Protein AF-A0AA36MA23-F1 (afdb_monomer_lite)

Secondary structure (DSSP, 8-state):
-HHHHHHHHHHTT----HHHHHHHHHHHHTPPPPSSHHHHHHHHHHHHHHHHHHHHHHHHHHHHHHHHHHHHHHHHHHHHHHHH---PPPTT----GGG--S--EE--BTTBPPEEHHHHHHHPPPPTT--TT-HHHHHHHHHHHHHHHSBSSGGGGGGEE--TTSS--S-TTPEEPPHHHHHHHHHHHHHHTTTTSSSSSS-HHHHHS-TTSS---------------------------------------

Radius of gyration: 33.64 Å; chains: 1; bounding box: 74×68×88 Å

Foldseek 3Di:
DVVVVVCVVVLLPDDLPLVVLVVLLVVLVPDDDDPDPVVNVVSVVVNVVSVVVNVVSVVSVVVSVVVVVVVVVVVVVVVVVVVPPPPFPPPPFFQALVLADDWLWDDDDPQFHTDTLSVLRVPDDADPPDDRRNLVVRLVSSVVSCLCRGGVVSCVSVLEDDDPPPDCPPDNRRHYDDPVVVVSSVVRRCSSRNVPPPPVPDDPVNCVVDVVPDDDDPDPPPPDDDDDDDDDDDDDDDDDDDDDDDDDDDDDD

pLDDT: mean 73.15, std 21.62, range [26.62, 96.19]

Structure (mmCIF, N/CA/C/O backbone):
data_AF-A0AA36MA23-F1
#
_entry.id   AF-A0AA36MA23-F1
#
loop_
_atom_site.group_PDB
_atom_site.id
_atom_site.type_symbol
_atom_site.label_atom_id
_atom_site.label_alt_id
_atom_site.label_comp_id
_atom_site.label_asym_id
_atom_site.label_entity_id
_atom_site.label_seq_id
_atom_site.pdbx_PDB_ins_code
_atom_site.Cartn_x
_atom_site.Cartn_y
_atom_site.Cartn_z
_atom_site.occupancy
_atom_site.B_iso_or_equiv
_atom_site.auth_seq_id
_atom_site.auth_comp_id
_atom_site.auth_asym_id
_atom_site.auth_atom_id
_atom_site.pdbx_PDB_model_num
ATOM 1 N N . MET A 1 1 ? -13.897 -27.996 21.621 1.00 54.56 1 MET A N 1
ATOM 2 C CA . MET A 1 1 ? -14.044 -26.846 20.689 1.00 54.56 1 MET A CA 1
ATOM 3 C C . MET A 1 1 ? -15.415 -26.158 20.735 1.00 54.56 1 MET A C 1
ATOM 5 O O . MET A 1 1 ? -15.443 -24.936 20.796 1.00 54.56 1 MET A O 1
ATOM 9 N N . ARG A 1 2 ? -16.536 -26.894 20.797 1.00 61.78 2 ARG A N 1
ATOM 10 C CA . ARG A 1 2 ? -17.923 -26.375 20.706 1.00 61.78 2 ARG A CA 1
ATOM 11 C C . ARG A 1 2 ? -18.298 -25.220 21.656 1.00 61.78 2 ARG A C 1
ATOM 13 O O . ARG A 1 2 ? -18.986 -24.286 21.261 1.00 61.78 2 ARG A O 1
ATOM 20 N N . PHE A 1 3 ? -17.829 -25.257 22.906 1.00 59.00 3 PHE A N 1
ATOM 21 C CA . PHE A 1 3 ? -18.138 -24.225 23.907 1.00 59.00 3 PHE A CA 1
ATOM 22 C C . PHE A 1 3 ? -17.468 -22.878 23.596 1.00 59.00 3 PHE A C 1
ATOM 24 O O . PHE A 1 3 ? -18.083 -21.825 23.738 1.00 59.00 3 PHE A O 1
ATOM 31 N N . LYS A 1 4 ? -16.225 -22.917 23.100 1.00 61.56 4 LYS A N 1
ATOM 32 C CA . LYS A 1 4 ? -15.453 -21.724 22.733 1.00 61.56 4 LYS A CA 1
ATOM 33 C C . LYS A 1 4 ? -16.082 -21.015 21.535 1.00 61.56 4 LYS A C 1
ATOM 35 O O . LYS A 1 4 ? -16.234 -19.800 21.566 1.00 61.56 4 LYS A O 1
ATOM 40 N N . GLU A 1 5 ? -16.508 -21.757 20.517 1.00 63.94 5 GLU A N 1
ATOM 41 C CA . GLU A 1 5 ? -17.203 -21.199 19.346 1.00 63.94 5 GLU A CA 1
ATOM 42 C C . GLU A 1 5 ? -18.569 -20.611 19.714 1.00 63.94 5 GLU A C 1
ATOM 44 O O . GLU A 1 5 ? -18.890 -19.491 19.315 1.00 63.94 5 GLU A O 1
ATOM 49 N N . MET A 1 6 ? -19.335 -21.311 20.558 1.00 69.50 6 MET A N 1
ATOM 50 C CA . MET A 1 6 ? -20.604 -20.806 21.077 1.00 69.50 6 MET A CA 1
ATOM 51 C C . MET A 1 6 ? -20.410 -19.496 21.853 1.00 69.50 6 MET A C 1
ATOM 53 O O . MET A 1 6 ? -21.102 -18.519 21.567 1.00 69.50 6 MET A O 1
ATOM 57 N N . LEU A 1 7 ? -19.449 -19.447 22.784 1.00 63.00 7 LEU A N 1
ATOM 58 C CA . LEU A 1 7 ? -19.118 -18.233 23.534 1.00 63.00 7 LEU A CA 1
ATOM 59 C C . LEU A 1 7 ? -18.668 -17.103 22.611 1.00 63.00 7 LEU A C 1
ATOM 61 O O . LEU A 1 7 ? -19.138 -15.982 22.758 1.00 63.00 7 LEU A O 1
ATOM 65 N N . THR A 1 8 ? -17.820 -17.389 21.626 1.00 62.59 8 THR A N 1
ATOM 66 C CA . THR A 1 8 ? -17.310 -16.367 20.701 1.00 62.59 8 THR A CA 1
ATOM 67 C C . THR A 1 8 ? -18.438 -15.785 19.840 1.00 62.59 8 THR A C 1
ATOM 69 O O . THR A 1 8 ? -18.514 -14.567 19.680 1.00 62.59 8 THR A O 1
ATOM 72 N N . SER A 1 9 ? -19.370 -16.614 19.350 1.00 60.41 9 SER A N 1
ATOM 73 C CA . SER A 1 9 ? -20.537 -16.148 18.577 1.00 60.41 9 SER A CA 1
ATOM 74 C C . SER A 1 9 ? -21.536 -15.344 19.416 1.00 60.41 9 SER A C 1
ATOM 76 O O . SER A 1 9 ? -22.136 -14.386 18.930 1.00 60.41 9 SER A O 1
ATOM 78 N N . LYS A 1 10 ? -21.699 -15.704 20.697 1.00 64.75 10 LYS A N 1
ATOM 79 C CA . LYS A 1 10 ? -22.587 -14.983 21.610 1.00 64.75 10 LYS A CA 1
ATOM 80 C C . LYS A 1 10 ? -21.957 -13.663 22.044 1.00 64.75 10 LYS A C 1
ATOM 82 O O . LYS A 1 10 ? -22.590 -12.628 21.891 1.00 64.75 10 LYS A O 1
ATOM 87 N N . ILE A 1 11 ? -20.700 -13.668 22.489 1.00 64.50 11 ILE A N 1
ATOM 88 C CA . ILE A 1 11 ? -19.982 -12.482 22.989 1.00 64.50 11 ILE A CA 1
ATOM 89 C C . ILE A 1 11 ? -19.819 -11.410 21.907 1.00 64.50 11 ILE A C 1
ATOM 91 O O . ILE A 1 11 ? -19.953 -10.224 22.198 1.00 64.50 11 ILE A O 1
ATOM 95 N N . THR A 1 12 ? -19.598 -11.801 20.650 1.00 58.78 12 THR A N 1
ATOM 96 C CA . THR A 1 12 ? -19.482 -10.846 19.532 1.00 58.78 12 THR A CA 1
ATOM 97 C C . THR A 1 12 ? -20.771 -10.063 19.257 1.00 58.78 12 THR A C 1
ATOM 99 O O . THR A 1 12 ? -20.694 -8.949 18.735 1.00 58.78 12 THR A O 1
ATOM 102 N N . ASN A 1 13 ? -21.930 -10.586 19.671 1.00 59.62 13 ASN A N 1
ATOM 103 C CA . ASN A 1 13 ? -23.241 -9.953 19.506 1.00 59.62 13 ASN A CA 1
ATOM 104 C C . ASN A 1 13 ? -23.818 -9.352 20.797 1.00 59.62 13 ASN A C 1
ATOM 106 O O . ASN A 1 13 ? -24.891 -8.746 20.757 1.00 59.62 13 ASN A O 1
ATOM 110 N N . ILE A 1 14 ? -23.123 -9.460 21.934 1.00 67.56 14 ILE A N 1
ATOM 111 C CA . ILE A 1 14 ? -23.560 -8.807 23.171 1.00 67.56 14 ILE A CA 1
ATOM 112 C C . ILE A 1 14 ? -23.256 -7.310 23.063 1.00 67.56 14 ILE A C 1
ATOM 114 O O . ILE A 1 14 ? -22.119 -6.860 23.206 1.00 67.56 14 ILE A O 1
ATOM 118 N N . LYS A 1 15 ? -24.302 -6.519 22.818 1.00 68.38 15 LYS A N 1
ATOM 119 C CA . LYS A 1 15 ? -24.305 -5.087 23.119 1.00 68.38 15 LYS A CA 1
ATOM 120 C C . LYS A 1 15 ? -24.868 -4.909 24.520 1.00 68.38 15 LYS A C 1
ATOM 122 O O . LYS A 1 15 ? -26.056 -5.124 24.741 1.00 68.38 15 LYS A O 1
ATOM 127 N N . ILE A 1 16 ? -24.016 -4.510 25.456 1.00 79.00 16 ILE A N 1
ATOM 128 C CA . ILE A 1 16 ? -24.469 -4.104 26.784 1.00 79.00 16 ILE A CA 1
ATOM 129 C C . ILE A 1 16 ? -25.206 -2.777 26.621 1.00 79.00 16 ILE A C 1
ATOM 131 O O . ILE A 1 16 ? -24.617 -1.778 26.205 1.00 79.00 16 ILE A O 1
ATOM 135 N N . ASN A 1 17 ? -26.505 -2.773 26.917 1.00 83.88 17 ASN A N 1
ATOM 136 C CA . ASN A 1 17 ? -27.295 -1.553 26.922 1.00 83.88 17 ASN A CA 1
ATOM 137 C C . ASN A 1 17 ? -26.980 -0.758 28.200 1.00 83.88 17 ASN A C 1
ATOM 139 O O . ASN A 1 17 ? -27.621 -0.927 29.235 1.00 83.88 17 ASN A O 1
ATOM 143 N N . MET A 1 18 ? -25.960 0.097 28.116 1.00 84.62 18 MET A N 1
ATOM 144 C CA . MET A 1 18 ? -25.520 0.939 29.231 1.00 84.62 18 MET A CA 1
ATOM 145 C C . MET A 1 18 ? -26.589 1.933 29.694 1.00 84.62 18 MET A C 1
ATOM 147 O O . MET A 1 18 ? -26.560 2.351 30.846 1.00 84.62 18 MET A O 1
ATOM 151 N N . GLU A 1 19 ? -27.521 2.310 28.821 1.00 87.31 19 GLU A N 1
ATOM 152 C CA . GLU A 1 19 ? -28.641 3.182 29.173 1.00 87.31 19 GLU A CA 1
ATOM 153 C C . GLU A 1 19 ? -29.628 2.450 30.083 1.00 87.31 19 GLU A C 1
ATOM 155 O O . GLU A 1 19 ? -29.991 2.958 31.137 1.00 87.31 19 GLU A O 1
ATOM 160 N N . HIS A 1 20 ? -29.956 1.199 29.757 1.00 87.56 20 HIS A N 1
ATOM 161 C CA . HIS A 1 20 ? -30.810 0.370 30.605 1.00 87.56 20 HIS A CA 1
ATOM 162 C C . HIS A 1 20 ? -30.197 0.125 31.993 1.00 87.56 20 HIS A C 1
ATOM 164 O O . HIS A 1 20 ? -30.887 0.242 33.002 1.00 87.56 20 HIS A O 1
ATOM 170 N N . VAL A 1 21 ? -28.889 -0.153 32.060 1.00 87.50 21 VAL A N 1
ATOM 171 C CA . VAL A 1 21 ? -28.166 -0.334 33.334 1.00 87.50 21 VAL A CA 1
ATOM 172 C C . VAL A 1 21 ? -28.200 0.941 34.182 1.00 87.50 21 VAL A C 1
ATOM 174 O O . VAL A 1 21 ? -28.469 0.863 35.378 1.00 87.50 21 VAL A O 1
ATOM 177 N N . LYS A 1 22 ? -27.998 2.116 33.572 1.00 87.81 22 LYS A N 1
ATOM 178 C CA . LYS A 1 22 ? -28.114 3.407 34.270 1.00 87.81 22 LYS A CA 1
ATOM 179 C C . LYS A 1 22 ? -29.533 3.662 34.769 1.00 87.81 22 LYS A C 1
ATOM 181 O O . LYS A 1 22 ? -29.701 4.034 35.922 1.00 87.81 22 LYS A O 1
ATOM 186 N N . ASN A 1 23 ? -30.543 3.400 33.941 1.00 91.31 23 ASN A N 1
ATOM 187 C CA . ASN A 1 23 ? -31.943 3.599 34.316 1.00 91.31 23 ASN A CA 1
ATOM 188 C C . ASN A 1 23 ? -32.345 2.711 35.503 1.00 91.31 23 ASN A C 1
ATOM 190 O O . ASN A 1 23 ? -33.029 3.183 36.408 1.00 91.31 23 ASN A O 1
ATOM 194 N N . MET A 1 24 ? -31.891 1.451 35.538 1.00 88.44 24 MET A N 1
ATOM 195 C CA . MET A 1 24 ? -32.112 0.559 36.685 1.00 88.44 24 MET A CA 1
ATOM 196 C C . MET A 1 24 ? -31.416 1.071 37.951 1.00 88.44 24 MET A C 1
ATOM 198 O O . MET A 1 24 ? -32.029 1.081 39.015 1.00 88.44 24 MET A O 1
ATOM 202 N N . GLN A 1 25 ? -30.178 1.555 37.832 1.00 90.56 25 GLN A N 1
ATOM 203 C CA . GLN A 1 25 ? -29.449 2.145 38.954 1.00 90.56 25 GLN A CA 1
ATOM 204 C C . GLN A 1 25 ? -30.176 3.370 39.523 1.00 90.56 25 GLN A C 1
ATOM 206 O O . GLN A 1 25 ? -30.452 3.415 40.718 1.00 90.56 25 GLN A O 1
ATOM 211 N N . THR A 1 26 ? -30.580 4.313 38.670 1.00 89.75 26 THR A N 1
ATOM 212 C CA . THR A 1 26 ? -31.340 5.498 39.094 1.00 89.75 26 THR A CA 1
ATOM 213 C C . THR A 1 26 ? -32.700 5.127 39.687 1.00 89.75 26 THR A C 1
ATOM 215 O O . THR A 1 26 ? -33.149 5.759 40.639 1.00 89.75 26 THR A O 1
ATOM 218 N N . SER A 1 27 ? -33.355 4.083 39.168 1.00 89.12 27 SER A N 1
ATOM 219 C CA . SER A 1 27 ? -34.632 3.604 39.712 1.00 89.12 27 SER A CA 1
ATOM 220 C C . SER A 1 27 ? -34.481 3.074 41.136 1.00 89.12 27 SER A C 1
ATOM 222 O O . SER A 1 27 ? -35.357 3.312 41.953 1.00 89.12 27 SER A O 1
ATOM 224 N N . ILE A 1 28 ? -33.375 2.391 41.450 1.00 87.81 28 ILE A N 1
ATOM 225 C CA . ILE A 1 28 ? -33.106 1.869 42.798 1.00 87.81 28 ILE A CA 1
ATOM 226 C C . ILE A 1 28 ? -32.665 2.988 43.751 1.00 87.81 28 ILE A C 1
ATOM 228 O O . ILE A 1 28 ? -33.133 3.036 44.885 1.00 87.81 28 ILE A O 1
ATOM 232 N N . GLU A 1 29 ? -31.831 3.923 43.285 1.00 86.75 29 GLU A N 1
ATOM 233 C CA . GLU A 1 29 ? -31.367 5.076 44.077 1.00 86.75 29 GLU A CA 1
ATOM 234 C C . GLU A 1 29 ? -32.508 6.037 44.461 1.00 86.75 29 GLU A C 1
ATOM 236 O O . GLU A 1 29 ? -32.413 6.742 45.4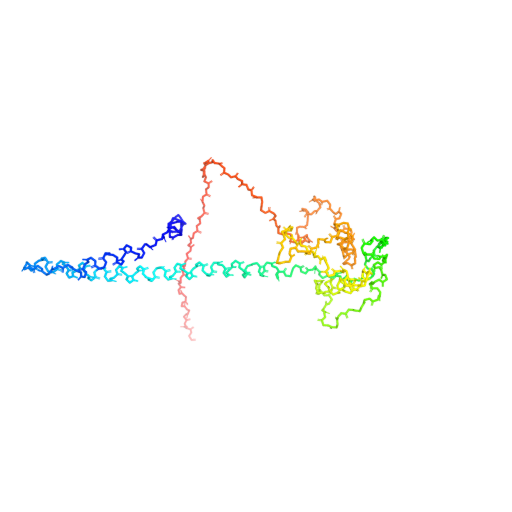64 1.00 86.75 29 GLU A O 1
ATOM 241 N N . THR A 1 30 ? -33.595 6.062 43.684 1.00 90.62 30 THR A N 1
ATOM 242 C CA . THR A 1 30 ? -34.765 6.927 43.920 1.00 90.62 30 THR A CA 1
ATOM 243 C C . THR A 1 30 ? -35.884 6.254 44.723 1.00 90.62 30 THR A C 1
ATOM 245 O O . THR A 1 30 ? -36.899 6.898 45.002 1.00 90.62 30 THR A O 1
ATOM 248 N N . LEU A 1 31 ? -35.728 4.984 45.124 1.00 87.94 31 LEU A N 1
ATOM 249 C CA . LEU A 1 31 ? -36.747 4.277 45.903 1.00 87.94 31 LEU A CA 1
ATOM 250 C C . LEU A 1 31 ? -36.922 4.902 47.301 1.00 87.94 31 LEU A C 1
ATOM 252 O O . LEU A 1 31 ? -35.938 5.105 48.016 1.00 87.94 31 LEU A O 1
ATOM 256 N N . PRO A 1 32 ? -38.169 5.156 47.742 1.00 87.44 32 PRO A N 1
ATOM 257 C CA . PRO A 1 32 ? -38.430 5.638 49.091 1.00 87.44 32 PRO A CA 1
ATOM 258 C C . PRO A 1 32 ? -38.100 4.562 50.132 1.00 87.44 32 PRO A C 1
ATOM 260 O O . PRO A 1 32 ? -38.253 3.360 49.898 1.00 87.44 32 PRO A O 1
ATOM 263 N N . SER A 1 33 ? -37.674 4.993 51.318 1.00 87.06 33 SER A N 1
ATOM 264 C CA . SER A 1 33 ? -37.365 4.084 52.419 1.00 87.06 33 SER A CA 1
ATOM 265 C C . SER A 1 33 ? -38.639 3.453 52.993 1.00 87.06 33 SER A C 1
ATOM 267 O O . SER A 1 33 ? -39.600 4.135 53.343 1.00 87.06 33 SER A O 1
ATOM 269 N N . SER A 1 34 ? -38.641 2.123 53.112 1.00 91.00 34 SER A N 1
ATOM 270 C CA . SER A 1 34 ? -39.739 1.383 53.739 1.00 91.00 34 SER A CA 1
ATOM 271 C C . SER A 1 34 ? -39.634 1.400 55.269 1.00 91.00 34 SER A C 1
ATOM 273 O O . SER A 1 34 ? -38.539 1.346 55.846 1.00 91.00 34 SER A O 1
ATOM 275 N N . SER A 1 35 ? -40.782 1.427 55.948 1.00 90.94 35 SER A N 1
ATOM 276 C CA . SER A 1 35 ? -40.870 1.213 57.398 1.00 90.94 35 SER A CA 1
ATOM 277 C C . SER A 1 35 ? -40.581 -0.244 57.785 1.00 90.94 35 SER A C 1
ATOM 279 O O . SER A 1 35 ? -40.078 -0.489 58.885 1.00 90.94 35 SER A O 1
ATOM 281 N N . ASP A 1 36 ? -40.803 -1.185 56.866 1.00 96.19 36 ASP A N 1
ATOM 282 C CA . ASP A 1 36 ? -40.553 -2.617 57.033 1.00 96.19 36 ASP A CA 1
ATOM 283 C C . ASP A 1 36 ? -39.045 -2.934 56.972 1.00 96.19 36 ASP A C 1
ATOM 285 O O . ASP A 1 36 ? -38.336 -2.559 56.033 1.00 96.19 36 ASP A O 1
ATOM 289 N N . SER A 1 37 ? -38.540 -3.622 57.999 1.00 93.31 37 SER A N 1
ATOM 290 C CA . SER A 1 37 ? -37.124 -3.977 58.132 1.00 93.31 37 SER A CA 1
ATOM 291 C C . SER A 1 37 ? -36.647 -4.986 57.086 1.00 93.31 37 SER A C 1
ATOM 293 O O . SER A 1 37 ? -35.510 -4.866 56.623 1.00 93.31 37 SER A O 1
ATOM 295 N N . VAL A 1 38 ? -37.494 -5.934 56.680 1.00 94.81 38 VAL A N 1
ATOM 296 C CA . VAL A 1 38 ? -37.193 -6.920 55.633 1.00 94.81 38 VAL A CA 1
ATOM 297 C C . VAL A 1 38 ? -37.112 -6.221 54.284 1.00 94.81 38 VAL A C 1
ATOM 299 O O . VAL A 1 38 ? -36.168 -6.452 53.527 1.00 94.81 38 VAL A O 1
ATOM 302 N N . VAL A 1 39 ? -38.045 -5.304 54.007 1.00 93.38 39 VAL A N 1
ATOM 303 C CA . VAL A 1 39 ? -38.030 -4.521 52.762 1.00 93.38 39 VAL A CA 1
ATOM 304 C C . VAL A 1 39 ? -36.779 -3.643 52.686 1.00 93.38 39 VAL A C 1
ATOM 306 O O . VAL A 1 39 ? -36.133 -3.615 51.643 1.00 93.38 39 VAL A O 1
ATOM 309 N N . ARG A 1 40 ? -36.361 -2.992 53.782 1.00 92.19 40 ARG A N 1
ATOM 310 C CA . ARG A 1 40 ? -35.091 -2.235 53.806 1.00 92.19 40 ARG A CA 1
ATOM 311 C C . ARG A 1 40 ? -33.871 -3.115 53.538 1.00 92.19 40 ARG A C 1
ATOM 313 O O . ARG A 1 40 ? -33.002 -2.718 52.764 1.00 92.19 40 ARG A O 1
ATOM 320 N N . ALA A 1 41 ? -33.803 -4.291 54.165 1.00 92.31 41 ALA A N 1
ATOM 321 C CA . ALA A 1 41 ? -32.702 -5.228 53.956 1.00 92.31 41 ALA A CA 1
ATOM 322 C C . ALA A 1 41 ? -32.636 -5.695 52.493 1.00 92.31 41 ALA A C 1
ATOM 324 O O . ALA A 1 41 ? -31.561 -5.699 51.894 1.00 92.31 41 ALA A O 1
ATOM 325 N N . LEU A 1 42 ? -33.788 -6.004 51.890 1.00 93.31 42 LEU A N 1
ATOM 326 C CA . LEU A 1 42 ? -33.871 -6.384 50.482 1.00 93.31 42 LEU A CA 1
ATOM 327 C C . LEU A 1 42 ? -33.431 -5.245 49.553 1.00 93.31 42 LEU A C 1
ATOM 329 O O . LEU A 1 42 ? -32.625 -5.481 48.656 1.00 93.31 42 LEU A O 1
ATOM 333 N N . THR A 1 43 ? -33.896 -4.013 49.787 1.00 92.62 43 THR A N 1
ATOM 334 C CA . THR A 1 43 ? -33.472 -2.839 49.005 1.00 92.62 43 THR A CA 1
ATOM 335 C C . THR A 1 43 ? -31.960 -2.632 49.084 1.00 92.62 43 THR A C 1
ATOM 337 O O . THR A 1 43 ? -31.335 -2.356 48.064 1.00 92.62 43 THR A O 1
ATOM 340 N N . SER A 1 44 ? -31.354 -2.829 50.260 1.00 92.19 44 SER A N 1
ATOM 341 C CA . SER A 1 44 ? -29.899 -2.743 50.431 1.00 92.19 44 SER A CA 1
ATOM 342 C C . SER A 1 44 ? -29.158 -3.771 49.570 1.00 92.19 44 SER A C 1
ATOM 344 O O . SER A 1 44 ? -28.245 -3.405 48.833 1.00 92.19 44 SER A O 1
ATOM 346 N N . VAL A 1 45 ? -29.579 -5.041 49.609 1.00 94.81 45 VAL A N 1
ATOM 347 C CA . VAL A 1 45 ? -28.964 -6.118 48.812 1.00 94.81 45 VAL A CA 1
ATOM 348 C C . VAL A 1 45 ? -29.116 -5.852 47.315 1.00 94.81 45 VAL A C 1
ATOM 350 O O . VAL A 1 45 ? -28.158 -5.999 46.556 1.00 94.81 45 VAL A O 1
ATOM 353 N N . VAL A 1 46 ? -30.305 -5.433 46.877 1.00 94.31 46 VAL A N 1
ATOM 354 C CA . VAL A 1 46 ? -30.566 -5.105 45.468 1.00 94.31 46 VAL A CA 1
ATOM 355 C C . VAL A 1 46 ? -29.707 -3.922 45.013 1.00 94.31 46 VAL A C 1
ATOM 357 O O . VAL A 1 46 ? -29.189 -3.942 43.896 1.00 94.31 46 VAL A O 1
ATOM 360 N N . ASN A 1 47 ? -29.487 -2.926 45.873 1.00 91.56 47 ASN A N 1
ATOM 361 C CA . ASN A 1 47 ? -28.630 -1.785 45.563 1.00 91.56 47 ASN A CA 1
ATOM 362 C C . ASN A 1 47 ? -27.150 -2.189 45.412 1.00 91.56 47 ASN A C 1
ATOM 364 O O . ASN A 1 47 ? -26.499 -1.828 44.431 1.00 91.56 47 ASN A O 1
ATOM 368 N N . GLU A 1 48 ? -26.627 -3.021 46.316 1.00 93.81 48 GLU A N 1
ATOM 36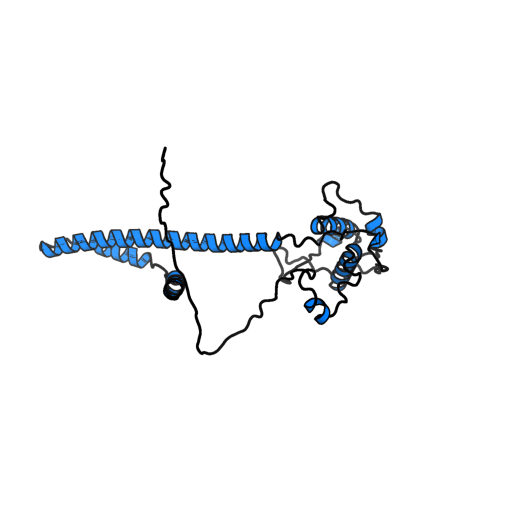9 C CA . GLU A 1 48 ? -25.264 -3.568 46.201 1.00 93.81 48 GLU A CA 1
ATOM 370 C C . GLU A 1 48 ? -25.080 -4.425 44.938 1.00 93.81 48 GLU A C 1
ATOM 372 O O . GLU A 1 48 ? -24.076 -4.308 44.219 1.00 93.81 48 GLU A O 1
ATOM 377 N N . GLN A 1 49 ? -26.074 -5.260 44.619 1.00 94.44 49 GLN A N 1
ATOM 378 C CA . GLN A 1 49 ? -26.080 -6.039 43.383 1.00 94.44 49 GLN A CA 1
ATOM 379 C C . GLN A 1 49 ? -26.092 -5.131 42.152 1.00 94.44 49 GLN A C 1
ATOM 381 O O . GLN A 1 49 ? -25.345 -5.381 41.204 1.00 94.44 49 GLN A O 1
ATOM 386 N N . MET A 1 50 ? -26.876 -4.052 42.169 1.00 93.62 50 MET A N 1
ATOM 387 C CA . MET A 1 50 ? -26.952 -3.106 41.060 1.00 93.62 50 MET A CA 1
ATOM 388 C C . MET A 1 50 ? -25.616 -2.400 40.816 1.00 93.62 50 MET A C 1
ATOM 390 O O . MET A 1 50 ? -25.165 -2.332 39.670 1.00 93.62 50 MET A O 1
ATOM 394 N N . HIS A 1 51 ? -24.929 -1.950 41.870 1.00 90.19 51 HIS A N 1
ATOM 395 C CA . HIS A 1 51 ? -23.583 -1.381 41.745 1.00 90.19 51 HIS A CA 1
ATOM 396 C C . HIS A 1 51 ? -22.588 -2.383 41.145 1.00 90.19 51 HIS A C 1
ATOM 398 O O . HIS A 1 51 ? -21.810 -2.032 40.251 1.00 90.19 51 HIS A O 1
ATOM 404 N N . THR A 1 52 ? -22.655 -3.648 41.564 1.00 94.06 52 THR A N 1
ATOM 405 C CA . THR A 1 52 ? -21.806 -4.714 41.012 1.00 94.06 52 THR A CA 1
ATOM 406 C C . THR A 1 52 ? -22.107 -4.965 39.530 1.00 94.06 52 THR A C 1
ATOM 408 O O . THR A 1 52 ? -21.187 -5.037 38.710 1.00 94.06 52 THR A O 1
ATOM 411 N N . ILE A 1 53 ? -23.389 -5.030 39.151 1.00 91.94 53 ILE A N 1
ATOM 412 C CA . ILE A 1 53 ? -23.831 -5.196 37.756 1.00 91.94 53 ILE A CA 1
ATOM 413 C C . ILE A 1 53 ? -23.369 -4.016 36.896 1.00 91.94 53 ILE A C 1
ATOM 415 O O . ILE A 1 53 ? -22.885 -4.226 35.779 1.00 91.94 53 ILE A O 1
ATOM 419 N N . ALA A 1 54 ? -23.479 -2.785 37.398 1.00 90.19 54 ALA A N 1
ATOM 420 C CA . ALA A 1 54 ? -23.027 -1.590 36.695 1.00 90.19 54 ALA A CA 1
ATOM 421 C C . ALA A 1 54 ? -21.504 -1.601 36.473 1.00 90.19 54 ALA A C 1
ATOM 423 O O . ALA A 1 54 ? -21.044 -1.372 35.349 1.00 90.19 54 ALA A O 1
ATOM 424 N N . GLY A 1 55 ? -20.723 -1.953 37.500 1.00 91.56 55 GLY A N 1
ATOM 425 C CA . GLY A 1 55 ? -19.265 -2.088 37.403 1.00 91.56 55 GLY A CA 1
ATOM 426 C C . GLY A 1 55 ? -18.827 -3.163 36.400 1.00 91.56 55 GLY A C 1
ATOM 427 O O . GLY A 1 55 ? -17.984 -2.915 35.529 1.00 91.56 55 GLY A O 1
ATOM 428 N N . LEU A 1 56 ? -19.447 -4.345 36.450 1.00 91.75 56 LEU A N 1
ATOM 429 C CA . LEU A 1 56 ? -19.186 -5.425 35.490 1.00 91.75 56 LEU A CA 1
ATOM 430 C C . LEU A 1 56 ? -19.587 -5.026 34.062 1.00 91.75 56 LEU A C 1
ATOM 432 O O . LEU A 1 56 ? -18.850 -5.275 33.110 1.00 91.75 56 LEU A O 1
ATOM 436 N N . SER A 1 57 ? -20.714 -4.335 33.905 1.00 89.44 57 SER A N 1
ATOM 437 C CA . SER A 1 57 ? -21.174 -3.843 32.603 1.00 89.44 57 SER A CA 1
ATOM 438 C C . SER A 1 57 ? -20.174 -2.871 31.968 1.00 89.44 57 SER A C 1
ATOM 440 O O . SER A 1 57 ? -19.857 -2.990 30.780 1.00 89.44 57 SER A O 1
ATOM 442 N N . LEU A 1 58 ? -19.616 -1.948 32.760 1.00 89.12 58 LEU A N 1
ATOM 443 C CA . LEU A 1 58 ? -18.594 -0.999 32.307 1.00 89.12 58 LEU A CA 1
ATOM 444 C C . LEU A 1 58 ? -17.294 -1.696 31.894 1.00 89.12 58 LEU A C 1
ATOM 446 O O . LEU A 1 58 ? -16.759 -1.414 30.818 1.00 89.12 58 LEU A O 1
ATOM 450 N N . THR A 1 59 ? -16.797 -2.616 32.723 1.00 91.00 59 THR A N 1
ATOM 451 C CA . THR A 1 59 ? -15.547 -3.344 32.447 1.00 91.00 59 THR A CA 1
ATOM 452 C C . THR A 1 59 ? -15.660 -4.216 31.198 1.00 91.00 59 THR A C 1
ATOM 454 O O . THR A 1 59 ? -14.785 -4.154 30.331 1.00 91.00 59 THR A O 1
ATOM 457 N N . VAL A 1 60 ? -16.761 -4.956 31.029 1.00 89.62 60 VAL A N 1
ATOM 458 C CA . VAL A 1 60 ? -16.996 -5.760 29.820 1.00 89.62 60 VAL A CA 1
ATOM 459 C C . VAL A 1 60 ? -17.110 -4.869 28.580 1.00 89.62 60 VAL A C 1
ATOM 461 O O . VAL A 1 60 ? -16.513 -5.182 27.549 1.00 89.62 60 VAL A O 1
ATOM 464 N N . ASN A 1 61 ? -17.801 -3.728 28.662 1.00 86.56 61 ASN A N 1
ATOM 465 C CA . ASN A 1 61 ? -17.906 -2.800 27.533 1.00 86.56 61 ASN A CA 1
ATOM 466 C C . ASN A 1 61 ? -16.538 -2.206 27.127 1.00 86.56 61 ASN A C 1
ATOM 468 O O . ASN A 1 61 ? -16.229 -2.093 25.934 1.00 86.56 61 ASN A O 1
ATOM 472 N N . ALA A 1 62 ? -15.689 -1.877 28.105 1.00 87.81 62 ALA A N 1
ATOM 473 C CA . ALA A 1 62 ? -14.325 -1.410 27.860 1.00 87.81 62 ALA A CA 1
ATOM 474 C C . ALA A 1 62 ? -13.459 -2.497 27.196 1.00 87.81 62 ALA A C 1
ATOM 476 O O . ALA A 1 62 ? -12.778 -2.224 26.202 1.00 87.81 62 ALA A O 1
ATOM 477 N N . LEU A 1 63 ? -13.532 -3.741 27.682 1.00 89.00 63 LEU A N 1
ATOM 478 C CA . LEU A 1 63 ? -12.811 -4.877 27.099 1.00 89.00 63 LEU A CA 1
ATOM 479 C C . LEU A 1 63 ? -13.264 -5.173 25.665 1.00 89.00 63 LEU A C 1
ATOM 481 O O . LEU A 1 63 ? -12.421 -5.329 24.783 1.00 89.00 63 LEU A O 1
ATOM 485 N N . LEU A 1 64 ? -14.573 -5.183 25.397 1.00 85.56 64 LEU A N 1
ATOM 486 C CA . LEU A 1 64 ? -15.112 -5.370 24.045 1.00 85.56 64 LEU A CA 1
ATOM 487 C C . LEU A 1 64 ? -14.645 -4.271 23.083 1.00 85.56 64 LEU A C 1
ATOM 489 O O . LEU A 1 64 ? -14.342 -4.551 21.921 1.00 85.56 64 LEU A O 1
ATOM 493 N N . SER A 1 65 ? -14.561 -3.028 23.557 1.00 84.75 65 SER A N 1
ATOM 494 C CA . SER A 1 65 ? -14.045 -1.907 22.765 1.00 84.75 65 SER A CA 1
ATOM 495 C C . SER A 1 65 ? -12.559 -2.086 22.447 1.00 84.75 65 SER A C 1
ATOM 497 O O . SER A 1 65 ? -12.155 -1.930 21.294 1.00 84.75 65 SER A O 1
ATOM 499 N N . LYS A 1 66 ? -11.759 -2.501 23.437 1.00 87.25 66 LYS A N 1
ATOM 500 C CA . LYS A 1 66 ? -10.327 -2.776 23.261 1.00 87.25 66 LYS A CA 1
ATOM 501 C C . LYS A 1 66 ? -10.074 -3.947 22.308 1.00 87.25 66 LYS A C 1
ATOM 503 O O . LYS A 1 66 ? -9.238 -3.823 21.421 1.00 87.25 66 LYS A O 1
ATOM 508 N N . LEU A 1 67 ? -10.842 -5.033 22.419 1.00 84.88 67 LEU A N 1
ATOM 509 C CA . LEU A 1 67 ? -10.763 -6.180 21.507 1.00 84.88 67 LEU A CA 1
ATOM 510 C C . LEU A 1 67 ? -11.066 -5.789 20.055 1.00 84.88 67 LEU A C 1
ATOM 512 O O . LEU A 1 67 ? -10.374 -6.233 19.142 1.00 84.88 67 LEU A O 1
ATOM 516 N N . LYS A 1 68 ? -12.069 -4.931 19.827 1.00 82.88 68 LYS A N 1
ATOM 517 C CA . LYS A 1 68 ? -12.380 -4.418 18.481 1.00 82.88 68 LYS A CA 1
ATOM 518 C C . LYS A 1 68 ? -11.244 -3.581 17.904 1.00 82.88 68 LYS A C 1
ATOM 520 O O . LYS A 1 68 ? -10.997 -3.650 16.703 1.00 82.88 68 LYS A O 1
ATOM 525 N N . GLU A 1 69 ? -10.575 -2.784 18.730 1.00 86.44 69 GLU A N 1
ATOM 526 C CA . GLU A 1 69 ? -9.431 -1.994 18.276 1.00 86.44 69 GLU A CA 1
ATOM 527 C C . GLU A 1 69 ? -8.218 -2.883 17.979 1.00 86.44 69 GLU A C 1
ATOM 529 O O . GLU A 1 69 ? -7.618 -2.755 16.913 1.00 86.44 69 GLU A O 1
ATOM 534 N N . GLN A 1 70 ? -7.943 -3.871 18.835 1.00 83.12 70 GLN A N 1
ATOM 535 C CA . GLN A 1 70 ? -6.897 -4.869 18.600 1.00 83.12 70 GLN A CA 1
ATOM 536 C C . GLN A 1 70 ? -7.149 -5.701 17.337 1.00 83.12 70 GLN A C 1
ATOM 538 O O . GLN A 1 70 ? -6.210 -5.972 16.599 1.00 83.12 70 GLN A O 1
ATOM 543 N N . ASP A 1 71 ? -8.394 -6.079 17.037 1.00 79.62 71 ASP A N 1
ATOM 544 C CA . ASP A 1 71 ? -8.730 -6.789 15.794 1.00 79.62 71 ASP A CA 1
ATOM 545 C C . ASP A 1 71 ? -8.454 -5.929 14.547 1.00 79.62 71 ASP A C 1
ATOM 547 O O . ASP A 1 71 ? -7.900 -6.416 13.557 1.00 79.62 71 ASP A O 1
ATOM 551 N N . LYS A 1 72 ? -8.771 -4.627 14.590 1.00 83.38 72 LYS A N 1
ATOM 552 C CA . LYS A 1 72 ? -8.416 -3.699 13.501 1.00 83.38 72 LYS A CA 1
ATOM 553 C C . LYS A 1 72 ? -6.906 -3.561 13.351 1.00 83.38 72 LYS A C 1
ATOM 555 O O . LYS A 1 72 ? -6.413 -3.550 12.222 1.00 83.38 72 LYS A O 1
ATOM 560 N N . GLU A 1 73 ? -6.190 -3.426 14.462 1.00 87.56 73 GLU A N 1
ATOM 561 C CA . GLU A 1 73 ? -4.735 -3.326 14.464 1.00 87.56 73 GLU A CA 1
ATOM 562 C C . GLU A 1 73 ? -4.114 -4.604 13.903 1.00 87.56 73 GLU A C 1
ATOM 564 O O . GLU A 1 73 ? -3.382 -4.530 12.925 1.00 87.56 73 GLU A O 1
ATOM 569 N N . LEU A 1 74 ? -4.519 -5.780 14.385 1.00 80.94 74 LEU A N 1
ATOM 570 C CA . LEU A 1 74 ? -4.055 -7.074 13.890 1.00 80.94 74 LEU A CA 1
ATOM 571 C C . LEU A 1 74 ? -4.315 -7.230 12.392 1.00 80.94 74 LEU A C 1
ATOM 573 O O . LEU A 1 74 ? -3.433 -7.690 11.668 1.00 80.94 74 LEU A O 1
ATOM 577 N N . LYS A 1 75 ? -5.479 -6.803 11.889 1.00 80.31 75 LYS A N 1
ATOM 578 C CA . LYS A 1 75 ? -5.767 -6.786 10.444 1.00 80.31 75 LYS A CA 1
ATOM 579 C C . LYS A 1 75 ? -4.807 -5.878 9.674 1.00 80.31 75 LYS A C 1
ATOM 581 O O . LYS A 1 75 ? -4.326 -6.277 8.612 1.00 80.31 75 LYS A O 1
ATOM 586 N N . ARG A 1 76 ? -4.491 -4.690 10.200 1.00 79.00 76 ARG A N 1
ATOM 587 C CA . ARG A 1 76 ? -3.495 -3.780 9.603 1.00 79.00 76 ARG A CA 1
ATOM 588 C C . ARG A 1 76 ? -2.102 -4.400 9.628 1.00 79.00 76 ARG A C 1
ATOM 590 O O . ARG A 1 76 ? -1.449 -4.444 8.590 1.00 79.00 76 ARG A O 1
ATOM 597 N N . THR A 1 77 ? -1.664 -4.929 10.765 1.00 74.94 77 THR A N 1
ATOM 598 C CA . THR A 1 77 ? -0.344 -5.549 10.921 1.00 74.94 77 THR A CA 1
ATOM 599 C C . THR A 1 77 ? -0.219 -6.779 10.038 1.00 74.94 77 THR A C 1
ATOM 601 O O . THR A 1 77 ? 0.772 -6.923 9.341 1.00 74.94 77 THR A O 1
ATOM 604 N N . THR A 1 78 ? -1.253 -7.617 9.961 1.00 72.69 78 THR A N 1
ATOM 605 C CA . THR A 1 78 ? -1.288 -8.778 9.061 1.00 72.69 78 THR A CA 1
ATOM 606 C C . THR A 1 78 ? -1.189 -8.348 7.602 1.00 72.69 78 THR A C 1
ATOM 608 O O . THR A 1 78 ? -0.469 -8.980 6.837 1.00 72.69 78 THR A O 1
ATOM 611 N N . PHE A 1 79 ? -1.853 -7.259 7.203 1.00 70.50 79 PHE A N 1
ATOM 612 C CA . PHE A 1 79 ? -1.708 -6.703 5.857 1.00 70.50 79 PHE A CA 1
ATOM 613 C C . PHE A 1 79 ? -0.281 -6.199 5.596 1.00 70.50 79 PHE A C 1
ATOM 615 O O . PHE A 1 79 ? 0.290 -6.497 4.549 1.00 70.50 79 PHE A O 1
ATOM 622 N N . HIS A 1 80 ? 0.326 -5.493 6.553 1.00 67.88 80 HIS A N 1
ATOM 623 C CA . HIS A 1 80 ? 1.720 -5.055 6.454 1.00 67.88 80 HIS A CA 1
ATOM 624 C C . HIS A 1 80 ? 2.699 -6.231 6.404 1.00 67.88 80 HIS A C 1
ATOM 626 O O . HIS A 1 80 ? 3.603 -6.218 5.580 1.00 67.88 80 HIS A O 1
ATOM 632 N N . VAL A 1 81 ? 2.494 -7.263 7.220 1.00 62.34 81 VAL A N 1
ATOM 633 C CA . VAL A 1 81 ? 3.306 -8.485 7.242 1.00 62.34 81 VAL A CA 1
ATOM 634 C C . VAL A 1 81 ? 3.127 -9.275 5.951 1.00 62.34 81 VAL A C 1
ATOM 636 O O . VAL A 1 81 ? 4.115 -9.698 5.378 1.00 62.34 81 VAL A O 1
ATOM 639 N N . ALA A 1 82 ? 1.908 -9.439 5.436 1.00 61.34 82 ALA A N 1
ATOM 640 C CA . ALA A 1 82 ? 1.675 -10.095 4.148 1.00 61.34 82 ALA A CA 1
ATOM 641 C C . ALA A 1 82 ? 2.313 -9.319 2.986 1.00 61.34 82 ALA A C 1
ATOM 643 O O . ALA A 1 82 ? 2.836 -9.933 2.062 1.00 61.34 82 ALA A O 1
ATOM 644 N N . ARG A 1 83 ? 2.313 -7.982 3.054 1.00 59.19 83 ARG A N 1
ATOM 645 C CA . ARG A 1 83 ? 3.005 -7.111 2.095 1.00 59.19 83 ARG A CA 1
ATOM 646 C C . ARG A 1 83 ? 4.531 -7.191 2.219 1.00 59.19 83 ARG A C 1
ATOM 648 O O . ARG A 1 83 ? 5.214 -7.062 1.214 1.00 59.19 83 ARG A O 1
ATOM 655 N N . ASN A 1 84 ? 5.042 -7.379 3.435 1.00 54.94 84 ASN A N 1
ATOM 656 C CA . ASN A 1 84 ? 6.470 -7.416 3.753 1.00 54.94 84 ASN A CA 1
ATOM 657 C C . ASN A 1 84 ? 7.031 -8.842 3.857 1.00 54.94 84 ASN A C 1
ATOM 659 O O . ASN A 1 84 ? 8.192 -9.002 4.217 1.00 54.94 84 ASN A O 1
ATOM 663 N N . ARG A 1 85 ? 6.245 -9.888 3.565 1.00 53.84 85 ARG A N 1
ATOM 664 C CA . ARG A 1 85 ? 6.817 -11.196 3.256 1.00 53.84 85 ARG A CA 1
ATOM 665 C C . ARG A 1 85 ? 7.575 -10.998 1.956 1.00 53.84 85 ARG A C 1
ATOM 667 O O . ARG A 1 85 ? 6.980 -11.019 0.883 1.00 53.84 85 ARG A O 1
ATOM 674 N N . GLU A 1 86 ? 8.864 -10.721 2.097 1.00 56.16 86 GLU A N 1
ATOM 675 C CA . GLU A 1 86 ? 9.859 -10.784 1.044 1.00 56.16 86 GLU A CA 1
ATOM 676 C C . GLU A 1 86 ? 9.779 -12.185 0.444 1.00 56.16 86 GLU A C 1
ATOM 678 O O . GLU A 1 86 ? 10.433 -13.126 0.879 1.00 56.16 86 GLU A O 1
ATOM 683 N N . ILE A 1 87 ? 8.918 -12.347 -0.557 1.00 58.41 87 ILE A N 1
ATOM 684 C CA . ILE A 1 87 ? 9.088 -13.394 -1.550 1.00 58.41 87 ILE A CA 1
ATOM 685 C C . ILE A 1 87 ? 10.235 -12.877 -2.421 1.00 58.41 87 ILE A C 1
ATOM 687 O O . ILE A 1 87 ? 10.018 -12.369 -3.521 1.00 58.41 87 ILE A O 1
ATOM 691 N N . SER A 1 88 ? 11.447 -12.867 -1.861 1.00 63.88 88 SER A N 1
ATOM 692 C CA . SER A 1 88 ? 12.655 -12.660 -2.642 1.00 63.88 88 SER A CA 1
ATOM 693 C C . SER A 1 88 ? 12.806 -13.863 -3.563 1.00 63.88 88 SER A C 1
ATOM 695 O O . SER A 1 88 ? 12.384 -14.984 -3.250 1.00 63.88 88 SER A O 1
ATOM 697 N N . LEU A 1 89 ? 13.319 -13.619 -4.764 1.00 71.75 89 LEU A N 1
ATOM 698 C CA . LEU A 1 89 ? 13.576 -14.724 -5.672 1.00 71.75 89 LEU A CA 1
ATOM 699 C C . LEU A 1 89 ? 14.701 -15.590 -5.085 1.00 71.75 89 LEU A C 1
ATOM 701 O O . LEU A 1 89 ? 15.557 -15.061 -4.372 1.00 71.75 89 LEU A O 1
ATOM 705 N N . PRO A 1 90 ? 14.720 -16.900 -5.388 1.00 72.56 90 PRO A N 1
ATOM 706 C CA . PRO A 1 90 ? 15.826 -17.765 -5.010 1.00 72.56 90 PRO A CA 1
ATOM 707 C C . PRO A 1 90 ? 17.186 -17.192 -5.427 1.00 72.56 90 PRO A C 1
ATOM 709 O O . PRO A 1 90 ? 17.295 -16.399 -6.367 1.00 72.56 90 PRO A O 1
ATOM 712 N N . GLU A 1 91 ? 18.235 -17.639 -4.748 1.00 69.56 91 GLU A N 1
ATOM 713 C CA . GLU A 1 91 ? 19.606 -17.269 -5.083 1.00 69.56 91 GLU A CA 1
ATOM 714 C C . GLU A 1 91 ? 19.926 -17.631 -6.549 1.00 69.56 91 GLU A C 1
ATOM 716 O O . GLU A 1 91 ? 19.539 -18.692 -7.045 1.00 69.56 91 GLU A O 1
ATOM 721 N N . GLY A 1 92 ? 20.588 -16.716 -7.265 1.00 74.00 92 GLY A N 1
ATOM 722 C CA . GLY A 1 92 ? 20.921 -16.859 -8.691 1.00 74.00 92 GLY A CA 1
ATOM 723 C C . GLY A 1 92 ? 20.072 -16.025 -9.658 1.00 74.00 92 GLY A C 1
ATOM 724 O O . GLY A 1 92 ? 20.443 -15.904 -10.826 1.00 74.00 92 GLY A O 1
ATOM 725 N N . TYR A 1 93 ? 18.989 -15.396 -9.192 1.00 82.12 93 TYR A N 1
ATOM 726 C CA . TYR A 1 93 ? 18.261 -14.388 -9.969 1.00 82.12 93 TYR A CA 1
ATOM 727 C C . TYR A 1 93 ? 18.737 -12.984 -9.602 1.00 82.12 93 TYR A C 1
ATOM 729 O O . TYR A 1 93 ? 18.769 -12.614 -8.428 1.00 82.12 93 TYR A O 1
ATOM 737 N N . THR A 1 94 ? 19.081 -12.180 -10.602 1.00 85.00 94 THR A N 1
ATOM 738 C CA . THR A 1 94 ? 19.518 -10.788 -10.434 1.00 85.00 94 THR A CA 1
ATOM 739 C C . THR A 1 94 ? 18.925 -9.925 -11.542 1.00 85.00 94 THR A C 1
ATOM 741 O O . THR A 1 94 ? 18.673 -10.404 -12.645 1.00 85.00 94 THR A O 1
ATOM 744 N N . LEU A 1 95 ? 18.670 -8.644 -11.264 1.00 89.06 95 LEU A N 1
ATOM 745 C CA . LEU A 1 95 ? 18.149 -7.715 -12.271 1.00 89.06 95 LEU A CA 1
ATOM 746 C C . LEU A 1 95 ? 19.295 -7.223 -13.168 1.00 89.06 95 LEU A C 1
ATOM 748 O O . LEU A 1 95 ? 19.978 -6.253 -12.826 1.00 89.06 95 LEU A O 1
ATOM 752 N N . GLU A 1 96 ? 19.542 -7.886 -14.299 1.00 87.88 96 GLU A N 1
ATOM 753 C CA . GLU A 1 96 ? 20.728 -7.649 -15.135 1.00 87.88 96 GLU A CA 1
ATOM 754 C C . GLU A 1 96 ? 20.460 -7.582 -16.636 1.00 87.88 96 GLU A C 1
ATOM 756 O O . GLU A 1 96 ? 19.640 -8.315 -17.188 1.00 87.88 96 GLU A O 1
ATOM 761 N N . ARG A 1 97 ? 21.265 -6.764 -17.329 1.00 86.25 97 ARG A N 1
ATOM 762 C CA . ARG A 1 97 ? 21.217 -6.635 -18.789 1.00 86.25 97 ARG A CA 1
ATOM 763 C C . ARG A 1 97 ? 21.492 -7.958 -19.506 1.00 86.25 97 ARG A C 1
ATOM 765 O O . ARG A 1 97 ? 20.864 -8.229 -20.528 1.00 86.25 97 ARG A O 1
ATOM 772 N N . LYS A 1 98 ? 22.383 -8.791 -18.955 1.00 86.56 98 LYS A N 1
ATOM 773 C CA . LYS A 1 98 ? 22.758 -10.105 -19.512 1.00 86.56 98 LYS A CA 1
ATOM 774 C C . LYS A 1 98 ? 21.611 -11.123 -19.516 1.00 86.56 98 LYS A C 1
ATOM 776 O O . LYS A 1 98 ? 21.695 -12.140 -20.200 1.00 86.56 98 LYS A O 1
ATOM 781 N N . ASN A 1 99 ? 20.572 -10.884 -18.717 1.00 86.56 99 ASN A N 1
ATOM 782 C CA . ASN A 1 99 ? 19.437 -11.794 -18.609 1.00 86.56 99 ASN A CA 1
ATOM 783 C C . ASN A 1 99 ? 18.414 -11.573 -19.720 1.00 86.56 99 ASN A C 1
ATOM 785 O O . ASN A 1 99 ? 17.769 -12.534 -20.131 1.00 86.56 99 ASN A O 1
ATOM 789 N N . ILE A 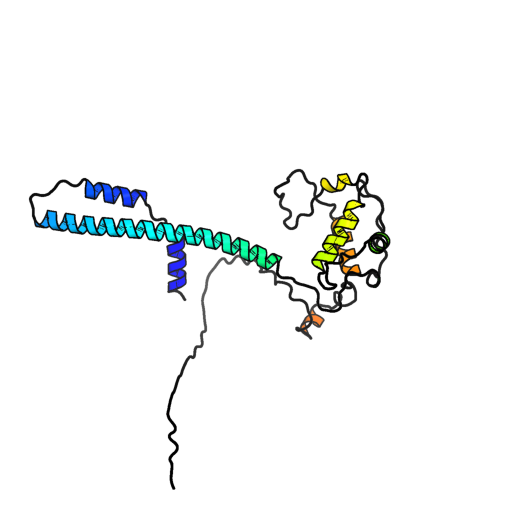1 100 ? 18.342 -10.346 -20.240 1.00 87.69 100 ILE A N 1
ATOM 790 C CA . ILE A 1 100 ? 17.419 -9.951 -21.298 1.00 87.69 100 ILE A CA 1
ATOM 791 C C . ILE A 1 100 ? 17.713 -10.740 -22.577 1.00 87.69 100 ILE A C 1
ATOM 793 O O . ILE A 1 100 ? 18.797 -10.635 -23.155 1.00 87.69 100 ILE A O 1
ATOM 797 N N . SER A 1 101 ? 16.711 -11.486 -23.028 1.00 81.62 101 SER A N 1
ATOM 798 C CA . SER A 1 101 ? 16.787 -12.406 -24.164 1.00 81.62 101 SER A CA 1
ATOM 799 C C . SER A 1 101 ? 16.137 -11.861 -25.438 1.00 81.62 101 SER A C 1
ATOM 801 O O . SER A 1 101 ? 16.340 -12.411 -26.520 1.00 81.62 101 SER A O 1
ATOM 803 N N . ARG A 1 102 ? 15.347 -10.787 -25.325 1.00 84.25 102 ARG A N 1
ATOM 804 C CA . ARG A 1 102 ? 14.529 -10.240 -26.417 1.00 84.25 102 ARG A CA 1
ATOM 805 C C . ARG A 1 102 ? 14.793 -8.758 -26.651 1.00 84.25 102 ARG A C 1
ATOM 807 O O . ARG A 1 102 ? 15.395 -8.067 -25.830 1.00 84.25 102 ARG A O 1
ATOM 814 N N . VAL A 1 103 ? 14.312 -8.270 -27.791 1.00 87.56 103 VAL A N 1
ATOM 815 C CA . VAL A 1 103 ? 14.282 -6.840 -28.099 1.00 87.56 103 VAL A CA 1
ATOM 816 C C . VAL A 1 103 ? 13.094 -6.214 -27.374 1.00 87.56 103 VAL A C 1
ATOM 818 O O . VAL A 1 103 ? 11.950 -6.601 -27.598 1.00 87.56 103 VAL A O 1
ATOM 821 N N . TRP A 1 104 ? 13.375 -5.245 -26.505 1.00 92.44 104 TRP A N 1
ATOM 822 C CA . TRP A 1 104 ? 12.371 -4.541 -25.706 1.00 92.44 104 TRP A CA 1
ATOM 823 C C . TRP A 1 104 ? 12.237 -3.104 -26.175 1.00 92.44 104 TRP A C 1
ATOM 825 O O . TRP A 1 104 ? 12.689 -2.164 -25.517 1.00 92.44 104 TRP A O 1
ATOM 835 N N . HIS A 1 105 ? 11.619 -2.964 -27.339 1.00 93.38 105 HIS A N 1
ATOM 836 C CA . HIS A 1 105 ? 11.360 -1.689 -27.979 1.00 93.38 105 HIS A CA 1
ATOM 837 C C . HIS A 1 105 ? 9.868 -1.372 -27.947 1.00 93.38 105 HIS A C 1
ATOM 839 O O . HIS A 1 105 ? 9.036 -2.278 -28.066 1.00 93.38 105 HIS A O 1
ATOM 845 N N . ARG A 1 106 ? 9.532 -0.092 -27.793 1.00 89.56 106 ARG A N 1
ATOM 846 C CA . ARG A 1 106 ? 8.162 0.382 -27.930 1.00 89.56 106 ARG A CA 1
ATOM 847 C C . ARG A 1 106 ? 8.113 1.726 -28.642 1.00 89.56 106 ARG A C 1
ATOM 849 O O . ARG A 1 106 ? 8.770 2.674 -28.211 1.00 89.56 106 ARG A O 1
ATOM 856 N N . ASP A 1 107 ? 7.239 1.789 -29.640 1.00 89.94 107 ASP A N 1
ATOM 857 C CA . ASP A 1 107 ? 6.942 3.000 -30.396 1.00 89.94 107 ASP A CA 1
ATOM 858 C C . ASP A 1 107 ? 6.339 4.100 -29.515 1.00 89.94 107 ASP A C 1
ATOM 860 O O . ASP A 1 107 ? 5.692 3.848 -28.488 1.00 89.94 107 ASP A O 1
ATOM 864 N N . SER A 1 108 ? 6.517 5.343 -29.958 1.00 89.38 108 SER A N 1
ATOM 865 C CA . SER A 1 108 ? 5.933 6.515 -29.311 1.00 89.38 108 SER A CA 1
ATOM 866 C C . SER A 1 108 ? 4.405 6.425 -29.258 1.00 89.38 108 SER A C 1
ATOM 868 O O . SER A 1 108 ? 3.731 6.191 -30.261 1.00 89.38 108 SER A O 1
ATOM 870 N N . SER A 1 109 ? 3.847 6.652 -28.072 1.00 86.38 109 SER A N 1
ATOM 871 C CA . SER A 1 109 ? 2.407 6.685 -27.826 1.00 86.38 109 SER A CA 1
ATOM 872 C C . SER A 1 109 ? 2.124 7.791 -26.811 1.00 86.38 109 SER A C 1
ATOM 874 O O . SER A 1 109 ? 2.213 7.537 -25.603 1.00 86.38 109 SER A O 1
ATOM 876 N N . PRO A 1 110 ? 1.761 9.009 -27.255 1.00 85.19 110 PRO A N 1
ATOM 877 C CA . PRO A 1 110 ? 1.603 10.162 -26.377 1.00 85.19 110 PRO A CA 1
ATOM 878 C C . PRO A 1 110 ? 0.748 9.854 -25.132 1.00 85.19 110 PRO A C 1
ATOM 880 O O . PRO A 1 110 ? -0.321 9.252 -25.253 1.00 85.19 110 PRO A O 1
ATOM 883 N N . PRO A 1 111 ? 1.182 10.252 -23.920 1.00 89.19 111 PRO A N 1
ATOM 884 C CA . PRO A 1 111 ? 2.320 11.128 -23.616 1.00 89.19 111 PRO A CA 1
ATOM 885 C C . PRO A 1 111 ? 3.675 10.409 -23.493 1.00 89.19 111 PRO A C 1
ATOM 887 O O . PRO A 1 111 ? 4.658 11.050 -23.123 1.00 89.19 111 PRO A O 1
ATOM 890 N N . PHE A 1 112 ? 3.723 9.099 -23.741 1.00 91.88 112 PHE A N 1
ATOM 891 C CA . PHE A 1 112 ? 4.943 8.305 -23.666 1.00 91.88 112 PHE A CA 1
ATOM 892 C C . PHE A 1 112 ? 5.738 8.443 -24.959 1.00 91.88 112 PHE A C 1
ATOM 894 O O . PHE A 1 112 ? 5.183 8.296 -26.049 1.00 91.88 112 PHE A O 1
ATOM 901 N N . LYS A 1 113 ? 7.033 8.718 -24.828 1.00 92.81 113 LYS A N 1
ATOM 902 C CA . LYS A 1 113 ? 7.947 8.754 -25.972 1.00 92.81 113 LYS A CA 1
ATOM 903 C C . LYS A 1 113 ? 8.339 7.339 -26.393 1.00 92.81 113 LYS A C 1
ATOM 905 O O . LYS A 1 113 ? 8.056 6.379 -25.684 1.00 92.81 113 LYS A O 1
ATOM 910 N N . GLU A 1 114 ? 9.007 7.225 -27.528 1.00 92.38 114 GLU A N 1
ATOM 911 C CA . GLU A 1 114 ? 9.646 5.980 -27.953 1.00 92.38 114 GLU A CA 1
ATOM 912 C C . GLU A 1 114 ? 10.781 5.604 -26.988 1.00 92.38 114 GLU A C 1
ATOM 914 O O . GLU A 1 114 ? 11.546 6.470 -26.542 1.00 92.38 114 GLU A O 1
ATOM 919 N N . PHE A 1 115 ? 10.893 4.324 -26.630 1.00 91.31 115 PHE A N 1
ATOM 920 C CA . PHE A 1 115 ? 11.971 3.861 -25.756 1.00 91.31 115 PHE A CA 1
ATOM 921 C C . PHE A 1 115 ? 12.411 2.427 -26.037 1.00 91.31 115 PHE A C 1
ATOM 923 O O . PHE A 1 115 ? 11.621 1.536 -26.351 1.00 91.31 115 PHE A O 1
ATOM 930 N N . ASN A 1 116 ? 13.707 2.205 -25.821 1.00 92.94 116 ASN A N 1
ATOM 931 C CA . ASN A 1 116 ? 14.338 0.898 -25.789 1.00 92.94 116 ASN A CA 1
ATOM 932 C C . ASN A 1 116 ? 14.781 0.583 -24.354 1.00 92.94 116 ASN A C 1
ATOM 934 O O . ASN A 1 116 ? 15.657 1.250 -23.800 1.00 92.94 116 ASN A O 1
ATOM 938 N N . MET A 1 117 ? 14.187 -0.439 -23.739 1.00 92.38 117 MET A N 1
ATOM 939 C CA . MET A 1 117 ? 14.443 -0.763 -22.330 1.00 92.38 117 MET A CA 1
ATOM 940 C C . MET A 1 117 ? 15.875 -1.240 -22.075 1.00 92.38 117 MET A C 1
ATOM 942 O O . MET A 1 117 ? 16.380 -1.090 -20.964 1.00 92.38 117 MET A O 1
ATOM 946 N N . VAL A 1 118 ? 16.544 -1.771 -23.101 1.00 90.19 118 VAL A N 1
ATOM 947 C CA . VAL A 1 118 ? 17.965 -2.130 -23.043 1.00 90.19 118 VAL A CA 1
ATOM 948 C C . VAL A 1 118 ? 18.821 -0.897 -22.772 1.00 90.19 118 VAL A C 1
ATOM 950 O O . VAL A 1 118 ? 19.610 -0.890 -21.832 1.00 90.19 118 VAL A O 1
ATOM 953 N N . GLU A 1 119 ? 18.614 0.163 -23.547 1.00 91.62 119 GLU A N 1
ATOM 954 C CA . GLU A 1 119 ? 19.373 1.409 -23.415 1.00 91.62 119 GLU A CA 1
ATOM 955 C C . GLU A 1 119 ? 19.057 2.120 -22.099 1.00 91.62 119 GLU A C 1
ATOM 957 O O . GLU A 1 119 ? 19.935 2.720 -21.479 1.00 91.62 119 GLU A O 1
ATOM 962 N N . VAL A 1 120 ? 17.799 2.047 -21.649 1.00 92.31 120 VAL A N 1
ATOM 963 C CA . VAL A 1 120 ? 17.395 2.569 -20.336 1.00 92.31 120 VAL A CA 1
ATOM 964 C C . VAL A 1 120 ? 18.133 1.827 -19.221 1.00 92.31 120 VAL A C 1
ATOM 966 O O . VAL A 1 120 ? 18.586 2.452 -18.266 1.00 92.31 120 VAL A O 1
ATOM 969 N N . MET A 1 121 ? 18.295 0.508 -19.342 1.00 91.56 121 MET A N 1
ATOM 970 C CA . MET A 1 121 ? 19.008 -0.301 -18.354 1.00 91.56 121 MET A CA 1
ATOM 971 C C . MET A 1 121 ? 20.517 -0.055 -18.356 1.00 91.56 121 MET A C 1
ATOM 973 O O . MET A 1 121 ? 21.121 -0.052 -17.290 1.00 91.56 121 MET A O 1
ATOM 977 N N . GLU A 1 122 ? 21.120 0.194 -19.517 1.00 90.44 122 GLU A N 1
ATOM 978 C CA . GLU A 1 122 ? 22.542 0.549 -19.628 1.00 90.44 122 GLU A CA 1
ATOM 979 C C . GLU A 1 122 ? 22.854 1.920 -19.013 1.00 90.44 122 GLU A C 1
ATOM 981 O O . GLU A 1 122 ? 23.921 2.118 -18.436 1.00 90.44 122 GLU A O 1
ATOM 986 N N . LYS A 1 123 ? 21.906 2.860 -19.096 1.00 91.25 123 LYS A N 1
ATOM 987 C CA . LYS A 1 123 ? 22.020 4.196 -18.486 1.00 91.25 123 LYS A CA 1
ATOM 988 C C . LYS A 1 123 ? 21.679 4.206 -16.994 1.00 91.25 123 LYS A C 1
ATOM 990 O O . LYS A 1 123 ? 22.027 5.160 -16.294 1.00 91.25 123 LYS A O 1
ATOM 995 N N . TRP A 1 124 ? 21.000 3.175 -16.498 1.00 93.06 124 TRP A N 1
ATOM 996 C CA . TRP A 1 124 ? 20.618 3.071 -15.097 1.00 93.06 124 TRP A CA 1
ATOM 997 C C . TRP A 1 124 ? 21.804 2.649 -14.223 1.00 93.06 124 TRP A C 1
ATOM 999 O O . TRP A 1 124 ? 22.455 1.632 -14.455 1.00 93.06 124 TRP A O 1
ATOM 1009 N N . GLN A 1 125 ? 22.058 3.419 -13.165 1.00 87.69 125 GLN A N 1
ATOM 1010 C CA . GLN A 1 125 ? 23.062 3.094 -12.156 1.00 87.69 125 GLN A CA 1
ATOM 1011 C C . GLN A 1 125 ? 22.399 2.462 -10.937 1.00 87.69 125 GLN A C 1
ATOM 1013 O O . GLN A 1 125 ? 21.501 3.049 -10.333 1.00 87.69 125 GLN A O 1
ATOM 1018 N N . ARG A 1 126 ? 22.885 1.284 -10.539 1.00 86.00 126 ARG A N 1
ATOM 1019 C CA . ARG A 1 126 ? 22.372 0.588 -9.358 1.00 86.00 126 ARG A CA 1
ATOM 1020 C C . ARG A 1 126 ? 22.597 1.404 -8.077 1.00 86.00 126 ARG A C 1
ATOM 1022 O O . ARG A 1 126 ? 23.698 1.927 -7.870 1.00 86.00 126 ARG A O 1
ATOM 1029 N N . PRO A 1 127 ? 21.610 1.465 -7.166 1.00 85.19 127 PRO A N 1
ATOM 1030 C CA . PRO A 1 127 ? 21.795 2.091 -5.863 1.00 85.19 127 PRO A CA 1
ATOM 1031 C C . PRO A 1 127 ? 22.882 1.387 -5.046 1.00 85.19 127 PRO A C 1
ATOM 1033 O O . PRO A 1 127 ? 22.789 0.191 -4.795 1.00 85.19 127 PRO A O 1
ATOM 1036 N N . LYS A 1 128 ? 23.851 2.145 -4.518 1.00 81.12 128 LYS A N 1
ATOM 1037 C CA . LYS A 1 128 ? 24.937 1.612 -3.663 1.00 81.12 128 LYS A CA 1
ATOM 1038 C C . LYS A 1 128 ? 24.454 0.895 -2.394 1.00 81.12 128 LYS A C 1
ATOM 1040 O O . LYS A 1 128 ? 25.196 0.128 -1.803 1.00 81.12 128 LYS A O 1
ATOM 1045 N N . ARG A 1 129 ? 23.235 1.207 -1.950 1.00 78.50 129 ARG A N 1
ATOM 1046 C CA . ARG A 1 129 ? 22.614 0.684 -0.724 1.00 78.50 129 ARG A CA 1
ATOM 1047 C C . ARG A 1 129 ? 21.811 -0.604 -0.926 1.00 78.50 129 ARG A C 1
ATOM 1049 O O . ARG A 1 129 ? 21.269 -1.102 0.049 1.00 78.50 129 ARG A O 1
ATOM 1056 N N . ALA A 1 130 ? 21.622 -1.041 -2.169 1.00 79.88 130 ALA A N 1
ATOM 1057 C CA . ALA A 1 130 ? 20.815 -2.213 -2.485 1.00 79.88 130 ALA A CA 1
ATOM 1058 C C . ALA A 1 130 ? 21.722 -3.440 -2.585 1.00 79.88 130 ALA A C 1
ATOM 1060 O O . ALA A 1 130 ? 22.734 -3.388 -3.287 1.00 79.88 130 ALA A O 1
ATOM 1061 N N . HIS A 1 131 ? 21.352 -4.533 -1.920 1.00 78.25 131 HIS A N 1
ATOM 1062 C CA . HIS A 1 131 ? 21.980 -5.826 -2.169 1.00 78.25 131 HIS A CA 1
ATOM 1063 C C . HIS A 1 131 ? 21.465 -6.421 -3.486 1.00 78.25 131 HIS A C 1
ATOM 1065 O O . HIS A 1 131 ? 20.356 -6.125 -3.934 1.00 78.25 131 HIS A O 1
ATOM 1071 N N . ASP A 1 132 ? 22.249 -7.308 -4.103 1.00 74.12 132 ASP A N 1
ATOM 1072 C CA . ASP A 1 132 ? 21.886 -7.942 -5.380 1.00 74.12 132 ASP A CA 1
ATOM 1073 C C . ASP A 1 132 ? 20.613 -8.806 -5.299 1.00 74.12 132 ASP A C 1
ATOM 1075 O O . ASP A 1 132 ? 19.979 -9.084 -6.320 1.00 74.12 132 ASP A O 1
ATOM 1079 N N . HIS A 1 133 ? 20.213 -9.203 -4.088 1.00 75.62 133 HIS A N 1
ATOM 1080 C CA . HIS A 1 133 ? 19.005 -9.985 -3.814 1.00 75.62 133 HIS A CA 1
ATOM 1081 C C . HIS A 1 133 ? 17.813 -9.134 -3.356 1.00 75.62 133 HIS A C 1
ATOM 1083 O O . HIS A 1 133 ? 16.722 -9.667 -3.156 1.00 75.62 133 HIS A O 1
ATOM 1089 N N . ASP A 1 134 ? 17.966 -7.807 -3.276 1.00 82.81 134 ASP A N 1
ATOM 1090 C CA . ASP A 1 134 ? 16.863 -6.885 -2.990 1.00 82.81 134 ASP A CA 1
ATOM 1091 C C . ASP A 1 134 ? 16.050 -6.609 -4.267 1.00 82.81 134 ASP A C 1
ATOM 1093 O O . ASP A 1 134 ? 15.937 -5.466 -4.729 1.00 82.81 134 ASP A O 1
ATOM 1097 N N . HIS A 1 135 ? 15.475 -7.658 -4.874 1.00 85.38 135 HIS A N 1
ATOM 1098 C CA . HIS A 1 135 ? 14.810 -7.576 -6.186 1.00 85.38 135 HIS A CA 1
ATOM 1099 C C . HIS A 1 135 ? 13.747 -6.482 -6.230 1.00 85.38 135 HIS A C 1
ATOM 1101 O O . HIS A 1 135 ? 13.666 -5.740 -7.205 1.00 85.38 135 HIS A O 1
ATOM 1107 N N . PHE A 1 136 ? 12.960 -6.337 -5.161 1.00 84.88 136 PHE A N 1
ATOM 1108 C CA . PHE A 1 136 ? 11.937 -5.299 -5.076 1.00 84.88 136 PHE A CA 1
ATOM 1109 C C . PHE A 1 136 ? 12.536 -3.890 -5.133 1.00 84.88 136 PHE A C 1
ATOM 1111 O O . PHE A 1 136 ? 12.031 -3.040 -5.867 1.00 84.88 136 PHE A O 1
ATOM 1118 N N . LEU A 1 137 ? 13.612 -3.635 -4.382 1.00 85.75 137 LEU A N 1
ATOM 1119 C CA . LEU A 1 137 ? 14.254 -2.323 -4.335 1.00 85.75 137 LEU A CA 1
ATOM 1120 C C . LEU A 1 137 ? 14.902 -1.988 -5.681 1.00 85.75 137 LEU A C 1
ATOM 1122 O O . LEU A 1 137 ? 14.726 -0.874 -6.171 1.00 85.75 137 LEU A O 1
ATOM 1126 N N . LEU A 1 138 ? 15.594 -2.958 -6.287 1.00 89.25 138 LEU A N 1
ATOM 1127 C CA . LEU A 1 138 ? 16.237 -2.813 -7.593 1.00 89.25 138 LEU A CA 1
ATOM 1128 C C . LEU A 1 138 ? 15.212 -2.551 -8.702 1.00 89.25 138 LEU A C 1
ATOM 1130 O O . LEU A 1 138 ? 15.375 -1.606 -9.472 1.00 89.25 138 LEU A O 1
ATOM 1134 N N . VAL A 1 139 ? 14.126 -3.330 -8.751 1.00 90.06 139 VAL A N 1
ATOM 1135 C CA . VAL A 1 139 ? 13.039 -3.127 -9.721 1.00 90.06 139 VAL A CA 1
ATOM 1136 C C . VAL A 1 139 ? 12.372 -1.772 -9.502 1.00 90.06 139 VAL A C 1
ATOM 1138 O O . VAL A 1 139 ? 12.158 -1.034 -10.458 1.00 90.06 139 VAL A O 1
ATOM 1141 N N . LEU A 1 140 ? 12.064 -1.406 -8.257 1.00 89.25 140 LEU A N 1
ATOM 1142 C CA . LEU A 1 140 ? 11.426 -0.127 -7.952 1.00 89.25 140 LEU A CA 1
ATOM 1143 C C . LEU A 1 140 ? 12.304 1.065 -8.356 1.00 89.25 140 LEU A C 1
ATOM 1145 O O . LEU A 1 140 ? 11.791 2.057 -8.875 1.00 89.25 140 LEU A O 1
ATOM 1149 N N . ASP A 1 141 ? 13.607 0.987 -8.101 1.00 91.62 141 ASP A N 1
ATOM 1150 C CA . ASP A 1 141 ? 14.562 2.033 -8.460 1.00 91.62 141 ASP A CA 1
ATOM 1151 C C . ASP A 1 141 ? 14.726 2.165 -9.980 1.00 91.62 141 ASP A C 1
ATOM 1153 O O . ASP A 1 141 ? 14.570 3.262 -10.521 1.00 91.62 141 ASP A O 1
ATOM 1157 N N . PHE A 1 142 ? 14.901 1.042 -10.680 1.00 93.56 142 PHE A N 1
ATOM 1158 C CA . PHE A 1 142 ? 14.933 1.011 -12.141 1.00 93.56 142 PHE A CA 1
ATOM 1159 C C . PHE A 1 142 ? 13.654 1.606 -12.751 1.00 93.56 142 PHE A C 1
ATOM 1161 O O . PHE A 1 142 ? 13.709 2.456 -13.640 1.00 93.56 142 PHE A O 1
ATOM 1168 N N . MET A 1 143 ? 12.484 1.222 -12.236 1.00 92.75 143 MET A N 1
ATOM 1169 C CA . MET A 1 143 ? 11.204 1.735 -12.727 1.00 92.75 143 MET A CA 1
ATOM 1170 C C . MET A 1 143 ? 11.058 3.238 -12.490 1.00 92.75 143 MET A C 1
ATOM 1172 O O . MET A 1 143 ? 10.525 3.943 -13.347 1.00 92.75 143 MET A O 1
ATOM 1176 N N . ARG A 1 144 ? 11.565 3.763 -11.368 1.00 91.50 144 ARG A N 1
ATOM 1177 C CA . ARG A 1 144 ? 11.638 5.216 -11.149 1.00 91.50 144 ARG A CA 1
ATOM 1178 C C . ARG A 1 144 ? 12.533 5.888 -12.184 1.00 91.50 144 ARG A C 1
ATOM 1180 O O . ARG A 1 144 ? 12.115 6.889 -12.760 1.00 91.50 144 ARG A O 1
ATOM 1187 N N . HIS A 1 145 ? 13.716 5.334 -12.447 1.00 92.94 145 HIS A N 1
ATOM 1188 C CA . HIS A 1 145 ? 14.633 5.853 -13.463 1.00 92.94 145 HIS A CA 1
ATOM 1189 C C . HIS A 1 145 ? 13.983 5.903 -14.857 1.00 92.94 145 HIS A C 1
ATOM 1191 O O . HIS A 1 145 ? 14.071 6.924 -15.546 1.00 92.94 145 HIS A O 1
ATOM 1197 N N . PHE A 1 146 ? 13.264 4.843 -15.236 1.00 93.75 146 PHE A N 1
ATOM 1198 C CA . PHE A 1 146 ? 12.479 4.797 -16.468 1.00 93.75 146 PHE A CA 1
ATOM 1199 C C . PHE A 1 146 ? 11.399 5.890 -16.498 1.00 93.75 146 PHE A C 1
ATOM 1201 O O . PHE A 1 146 ? 11.378 6.720 -17.407 1.00 93.75 146 PHE A O 1
ATOM 1208 N N . PHE A 1 147 ? 10.526 5.942 -15.489 1.00 92.69 147 PHE A N 1
ATOM 1209 C CA . PHE A 1 147 ? 9.376 6.850 -15.481 1.00 92.69 147 PHE A CA 1
ATOM 1210 C C . PHE A 1 147 ? 9.745 8.335 -15.416 1.00 92.69 147 PHE A C 1
ATOM 1212 O O . PHE A 1 147 ? 8.984 9.160 -15.918 1.00 92.69 147 PHE A O 1
ATOM 1219 N N . LEU A 1 148 ? 10.914 8.683 -14.868 1.00 90.12 148 LEU A N 1
ATOM 1220 C CA . LEU A 1 148 ? 11.443 10.051 -14.923 1.00 90.12 148 LEU A CA 1
ATOM 1221 C C . LEU A 1 148 ? 11.689 10.534 -16.357 1.00 90.12 148 LEU A C 1
ATOM 1223 O O . LEU A 1 148 ? 11.645 11.734 -16.610 1.00 90.12 148 LEU A O 1
ATOM 1227 N N . ASN A 1 149 ? 11.928 9.611 -17.287 1.00 89.38 149 ASN A N 1
ATOM 1228 C CA . ASN A 1 149 ? 12.275 9.919 -18.668 1.00 89.38 149 ASN A CA 1
ATOM 1229 C C . ASN A 1 149 ? 11.234 9.427 -19.680 1.00 89.38 149 ASN A C 1
ATOM 1231 O O . ASN A 1 149 ? 11.380 9.721 -20.861 1.00 89.38 149 ASN A O 1
ATOM 1235 N N . ALA A 1 150 ? 10.207 8.690 -19.254 1.00 90.12 150 ALA A N 1
ATOM 1236 C CA . ALA A 1 150 ? 9.276 7.997 -20.147 1.00 90.12 150 ALA A CA 1
ATOM 1237 C C . ALA A 1 150 ? 8.297 8.923 -20.891 1.00 90.12 150 ALA A C 1
ATOM 1239 O O . ALA A 1 150 ? 7.753 8.524 -21.918 1.00 90.12 150 ALA A O 1
ATOM 1240 N N . CYS A 1 151 ? 8.065 10.139 -20.388 1.00 91.50 151 CYS A N 1
ATOM 1241 C CA . CYS A 1 151 ? 7.088 11.076 -20.942 1.00 91.50 151 CYS A CA 1
ATOM 1242 C C . CYS A 1 151 ? 7.728 12.381 -21.418 1.00 91.50 151 CYS A C 1
ATOM 1244 O O . CYS A 1 151 ? 8.734 12.827 -20.864 1.00 91.50 151 CYS A O 1
ATOM 1246 N N . GLU A 1 152 ? 7.064 13.045 -22.364 1.00 87.12 152 GLU A N 1
ATOM 1247 C CA . GLU A 1 152 ? 7.390 14.407 -22.789 1.00 87.12 152 GLU A CA 1
ATOM 1248 C C . GLU A 1 152 ? 6.146 15.319 -22.682 1.00 87.12 152 GLU A C 1
ATOM 1250 O O . GLU A 1 152 ? 5.146 15.086 -23.365 1.00 87.12 152 GLU A O 1
ATOM 1255 N N . PRO A 1 153 ? 6.144 16.337 -21.794 1.00 88.56 153 PRO A N 1
ATOM 1256 C CA . PRO A 1 153 ? 7.147 16.621 -20.764 1.00 88.56 153 PRO A CA 1
ATOM 1257 C C . PRO A 1 153 ? 7.150 15.566 -19.632 1.00 88.56 153 PRO A C 1
ATOM 1259 O O . PRO A 1 153 ? 6.105 14.961 -19.361 1.00 88.56 153 PRO A O 1
ATOM 1262 N N . PRO A 1 154 ? 8.267 15.392 -18.893 1.00 88.00 154 PRO A N 1
ATOM 1263 C CA . PRO A 1 154 ? 8.383 14.401 -17.814 1.00 88.00 154 PRO A CA 1
ATOM 1264 C C . PRO A 1 154 ? 7.285 14.487 -16.751 1.00 88.00 154 PRO A C 1
ATOM 1266 O O . PRO A 1 154 ? 6.840 13.477 -16.214 1.00 88.00 154 PRO A O 1
ATOM 1269 N N . THR A 1 155 ? 6.774 15.690 -16.481 1.00 89.38 155 THR A N 1
ATOM 1270 C CA . THR A 1 155 ? 5.706 15.937 -15.500 1.00 89.38 155 THR A CA 1
ATOM 1271 C C . THR A 1 155 ? 4.395 15.221 -15.831 1.00 89.38 155 THR A C 1
ATOM 1273 O O . THR A 1 155 ? 3.601 14.962 -14.925 1.00 89.38 155 THR A O 1
ATOM 1276 N N . LYS A 1 156 ? 4.165 14.825 -17.092 1.00 90.50 156 LYS A N 1
ATOM 1277 C CA . LYS A 1 156 ? 2.960 14.084 -17.501 1.00 90.50 156 LYS A CA 1
ATOM 1278 C C . LYS A 1 156 ? 2.812 12.743 -16.792 1.00 90.50 156 LYS A C 1
ATOM 1280 O O . LYS A 1 156 ? 1.678 12.302 -16.611 1.00 90.50 156 LYS A O 1
ATOM 1285 N N . ILE A 1 157 ? 3.905 12.116 -16.345 1.00 90.44 157 ILE A N 1
ATOM 1286 C CA . ILE A 1 157 ? 3.818 10.843 -15.619 1.00 90.44 157 ILE A CA 1
ATOM 1287 C C . ILE A 1 157 ? 3.068 10.975 -14.287 1.00 90.44 157 ILE A C 1
ATOM 1289 O O . ILE A 1 157 ? 2.415 10.032 -13.853 1.00 90.44 157 ILE A O 1
ATOM 1293 N N . GLN A 1 158 ? 3.076 12.165 -13.675 1.00 90.00 158 GLN A N 1
ATOM 1294 C CA . GLN A 1 158 ? 2.403 12.435 -12.398 1.00 90.00 158 GLN A CA 1
ATOM 1295 C C . GLN A 1 158 ? 0.873 12.387 -12.500 1.00 90.00 158 GLN A C 1
ATOM 1297 O O . GLN A 1 158 ? 0.195 12.362 -11.480 1.00 90.00 158 GLN A O 1
ATOM 1302 N N . GLN A 1 159 ? 0.324 12.369 -13.718 1.00 90.44 159 GLN A N 1
ATOM 1303 C CA . GLN A 1 159 ? -1.112 12.204 -13.961 1.00 90.44 159 GLN A CA 1
ATOM 1304 C C . GLN A 1 159 ? -1.557 10.740 -13.866 1.00 90.44 159 GLN A C 1
ATOM 1306 O O . GLN A 1 159 ? -2.760 10.474 -13.894 1.00 90.44 159 GLN A O 1
ATOM 1311 N N . TYR A 1 160 ? -0.605 9.807 -13.776 1.00 88.62 160 TYR A N 1
ATOM 1312 C CA . TYR A 1 160 ? -0.855 8.376 -13.777 1.00 88.62 160 TYR A CA 1
ATOM 1313 C C . TYR A 1 160 ? -0.606 7.738 -12.409 1.00 88.62 160 TYR A C 1
ATOM 1315 O O . TYR A 1 160 ? 0.236 8.177 -11.626 1.00 88.62 160 TYR A O 1
ATOM 1323 N N . ALA A 1 161 ? -1.323 6.652 -12.144 1.00 84.38 161 ALA A N 1
ATOM 1324 C CA . ALA A 1 161 ? -1.126 5.771 -11.007 1.00 84.38 161 ALA A CA 1
ATOM 1325 C C . ALA A 1 161 ? -1.157 4.304 -11.461 1.00 84.38 161 ALA A C 1
ATOM 1327 O O . ALA A 1 161 ? -1.850 3.940 -12.408 1.00 84.38 161 ALA A O 1
ATOM 1328 N N . CYS A 1 162 ? -0.426 3.444 -10.751 1.00 76.56 162 CYS A N 1
ATOM 1329 C CA . CYS A 1 162 ? -0.569 1.993 -10.859 1.00 76.56 162 CYS A CA 1
ATOM 1330 C C . CYS A 1 162 ? -1.354 1.487 -9.641 1.00 76.56 162 CYS A C 1
ATOM 1332 O O . CYS A 1 162 ? -0.940 1.718 -8.500 1.00 76.56 162 CYS A O 1
ATOM 1334 N N . ARG A 1 163 ? -2.504 0.835 -9.858 1.00 76.31 163 ARG A N 1
ATOM 1335 C CA . ARG A 1 163 ? -3.415 0.403 -8.785 1.00 76.31 163 ARG A CA 1
ATOM 1336 C C . ARG A 1 163 ? -3.533 -1.116 -8.753 1.00 76.31 163 ARG A C 1
ATOM 1338 O O . ARG A 1 163 ? -4.088 -1.719 -9.656 1.00 76.31 163 ARG A O 1
ATOM 1345 N N . GLN A 1 164 ? -3.119 -1.728 -7.647 1.00 64.56 164 GLN A N 1
ATOM 1346 C CA . GLN A 1 164 ? -3.209 -3.185 -7.475 1.00 64.56 164 GLN A CA 1
ATOM 1347 C C . GLN A 1 164 ? -4.645 -3.698 -7.269 1.00 64.56 164 GLN A C 1
ATOM 1349 O O . GLN A 1 164 ? -4.939 -4.845 -7.573 1.00 64.56 164 GLN A O 1
ATOM 1354 N N . SER A 1 165 ? -5.548 -2.873 -6.726 1.00 65.69 165 SER A N 1
ATOM 1355 C CA . SER A 1 165 ? -6.910 -3.302 -6.365 1.00 65.69 165 SER A CA 1
ATOM 1356 C C . SER A 1 165 ? -7.980 -2.909 -7.396 1.00 65.69 165 SER A C 1
ATOM 1358 O O . SER A 1 165 ? -9.157 -3.170 -7.143 1.00 65.69 165 SER A O 1
ATOM 1360 N N . GLY A 1 166 ? -7.628 -2.192 -8.470 1.00 60.25 166 GLY A N 1
ATOM 1361 C CA . GLY A 1 166 ? -8.592 -1.591 -9.414 1.00 60.25 166 GLY A CA 1
ATOM 1362 C C . GLY A 1 166 ? -9.549 -0.550 -8.801 1.00 60.25 166 GLY A C 1
ATOM 1363 O O . GLY A 1 166 ? -10.358 0.048 -9.499 1.00 60.25 166 GLY A O 1
ATOM 1364 N N 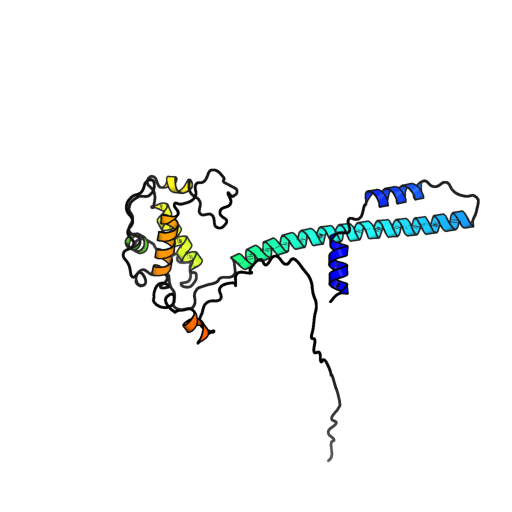. LYS A 1 167 ? -9.475 -0.309 -7.486 1.00 67.50 167 LYS A N 1
ATOM 1365 C CA . LYS A 1 167 ? -10.278 0.692 -6.779 1.00 67.50 167 LYS A CA 1
ATOM 1366 C C . LYS A 1 167 ? -9.588 2.044 -6.840 1.00 67.50 167 LYS A C 1
ATOM 1368 O O . LYS A 1 167 ? -8.384 2.140 -6.585 1.00 67.50 167 LYS A O 1
ATOM 1373 N N . LYS A 1 168 ? -10.365 3.095 -7.096 1.00 64.50 168 LYS A N 1
ATOM 1374 C CA . LYS A 1 168 ? -9.877 4.469 -7.023 1.00 64.50 168 LYS A CA 1
ATOM 1375 C C . LYS A 1 168 ? -9.531 4.798 -5.564 1.00 64.50 168 LYS A C 1
ATOM 1377 O O . LYS A 1 168 ? -10.358 4.685 -4.664 1.00 64.50 168 LYS A O 1
ATOM 1382 N N . GLY A 1 169 ? -8.245 5.045 -5.324 1.00 65.81 169 GLY A N 1
ATOM 1383 C CA . GLY A 1 169 ? -7.683 5.354 -4.006 1.00 65.81 169 GLY A CA 1
ATOM 1384 C C . GLY A 1 169 ? -7.883 6.824 -3.626 1.00 65.81 169 GLY A C 1
ATOM 1385 O O . GLY A 1 169 ? -8.721 7.509 -4.194 1.00 65.81 169 GLY A O 1
ATOM 1386 N N . LYS A 1 170 ? -7.050 7.342 -2.711 1.00 67.19 170 LYS A N 1
ATOM 1387 C CA . LYS A 1 170 ? -7.116 8.729 -2.195 1.00 67.19 170 LYS A CA 1
ATOM 1388 C C . LYS A 1 170 ? -7.081 9.826 -3.279 1.00 67.19 170 LYS A C 1
ATOM 1390 O O . LYS A 1 170 ? -7.564 10.925 -3.045 1.00 67.19 170 LYS A O 1
ATOM 1395 N N . PHE A 1 171 ? -6.513 9.533 -4.448 1.00 73.94 171 PHE A N 1
ATOM 1396 C CA . PHE A 1 171 ? -6.397 10.464 -5.571 1.00 73.94 171 PHE A CA 1
ATOM 1397 C C . PHE A 1 171 ? -7.210 9.953 -6.762 1.00 73.94 171 PHE A C 1
ATOM 1399 O O . PHE A 1 171 ? -6.724 9.148 -7.562 1.00 73.94 171 PHE A O 1
ATOM 1406 N N . ASP A 1 172 ? -8.465 10.396 -6.834 1.00 78.38 172 ASP A N 1
ATOM 1407 C CA . ASP A 1 172 ? -9.455 9.956 -7.829 1.00 78.38 172 ASP A CA 1
ATOM 1408 C C . ASP A 1 172 ? -9.175 10.486 -9.244 1.00 78.38 172 ASP A C 1
ATOM 1410 O O . ASP A 1 172 ? -9.509 9.853 -10.239 1.00 78.38 172 ASP A O 1
ATOM 1414 N N . HIS A 1 173 ? -8.502 11.635 -9.325 1.00 84.31 173 HIS A N 1
ATOM 1415 C CA . HIS A 1 173 ? -8.184 12.332 -10.571 1.00 84.31 173 HIS A CA 1
ATOM 1416 C C . HIS A 1 173 ? -7.007 11.717 -11.348 1.00 84.31 173 HIS A C 1
ATOM 1418 O O . HIS A 1 173 ? -6.757 12.114 -12.485 1.00 84.31 173 HIS A O 1
ATOM 1424 N N . LEU A 1 174 ? -6.262 10.783 -10.744 1.00 87.25 174 LEU A N 1
ATOM 1425 C CA . LEU A 1 174 ? -5.144 10.111 -11.405 1.00 87.25 174 LEU A CA 1
ATOM 1426 C C . LEU A 1 174 ? -5.656 8.997 -12.315 1.00 87.25 174 LEU A C 1
ATOM 1428 O O . LEU A 1 174 ? -6.410 8.123 -11.869 1.00 87.25 174 LEU A O 1
ATOM 1432 N N . LYS A 1 175 ? -5.195 9.020 -13.565 1.00 87.75 175 LYS A N 1
ATOM 1433 C CA . LYS A 1 175 ? -5.478 8.005 -14.582 1.00 87.75 175 LYS A CA 1
ATOM 1434 C C . LYS A 1 175 ? -4.710 6.725 -14.274 1.00 87.75 175 LYS A C 1
ATOM 1436 O O . LYS A 1 175 ? -3.630 6.774 -13.693 1.00 87.75 175 LYS A O 1
ATOM 1441 N N . ASP A 1 176 ? -5.233 5.585 -14.692 1.00 87.44 176 ASP A N 1
ATOM 1442 C CA . ASP A 1 176 ? -4.458 4.350 -14.641 1.00 87.44 176 ASP A CA 1
ATOM 1443 C C . ASP A 1 176 ? -3.445 4.321 -15.793 1.00 87.44 176 ASP A C 1
ATOM 1445 O O . ASP A 1 176 ? -3.684 4.889 -16.865 1.00 87.44 176 ASP A O 1
ATOM 1449 N N . LEU A 1 177 ? -2.282 3.708 -15.559 1.00 88.25 177 LEU A N 1
ATOM 1450 C CA . LEU A 1 177 ? -1.314 3.466 -16.630 1.00 88.25 177 LEU A CA 1
ATOM 1451 C C . LEU A 1 177 ? -1.954 2.599 -17.729 1.00 88.25 177 LEU A C 1
ATOM 1453 O O . LEU A 1 177 ? -2.692 1.670 -17.395 1.00 88.25 177 LEU A O 1
ATOM 1457 N N . PRO A 1 178 ? -1.658 2.849 -19.020 1.00 88.81 178 PRO A N 1
ATOM 1458 C CA . PRO A 1 178 ? -2.158 2.006 -20.102 1.00 88.81 178 PRO A CA 1
ATOM 1459 C C . PRO A 1 178 ? -1.792 0.537 -19.868 1.00 88.81 178 PRO A C 1
ATOM 1461 O O . PRO A 1 178 ? -0.623 0.232 -19.639 1.00 88.81 178 PRO A O 1
ATOM 1464 N N . GLU A 1 179 ? -2.762 -0.371 -19.957 1.00 86.31 179 GLU A N 1
ATOM 1465 C CA . GLU A 1 179 ? -2.571 -1.793 -19.628 1.00 86.31 179 GLU A CA 1
ATOM 1466 C C . GLU A 1 179 ? -1.437 -2.427 -20.445 1.00 86.31 179 GLU A C 1
ATOM 1468 O O . GLU A 1 179 ? -0.513 -2.998 -19.876 1.00 86.31 179 GLU A O 1
ATOM 1473 N N . GLY A 1 180 ? -1.377 -2.156 -21.754 1.00 87.12 180 GLY A N 1
ATOM 1474 C CA . GLY A 1 180 ? -0.272 -2.626 -22.598 1.00 87.12 180 GLY A CA 1
ATOM 1475 C C . GLY A 1 180 ? 1.112 -2.086 -22.199 1.00 87.12 180 GLY A C 1
ATOM 1476 O O . GLY A 1 180 ? 2.125 -2.693 -22.527 1.00 87.12 180 GLY A O 1
ATOM 1477 N N . LEU A 1 181 ? 1.199 -0.955 -21.480 1.00 89.56 181 LEU A N 1
ATOM 1478 C CA . LEU A 1 181 ? 2.451 -0.509 -20.849 1.00 89.56 181 LEU A CA 1
ATOM 1479 C C . LEU A 1 181 ? 2.788 -1.305 -19.607 1.00 89.56 181 LEU A C 1
ATOM 1481 O O . LEU A 1 181 ? 3.945 -1.671 -19.431 1.00 89.56 181 LEU A O 1
ATOM 1485 N N . VAL A 1 182 ? 1.796 -1.575 -18.772 1.00 89.44 182 VAL A N 1
ATOM 1486 C CA . VAL A 1 182 ? 1.984 -2.384 -17.573 1.00 89.44 182 VAL A CA 1
ATOM 1487 C C . VAL A 1 182 ? 2.465 -3.784 -17.957 1.00 89.44 182 VAL A C 1
ATOM 1489 O O . VAL A 1 182 ? 3.500 -4.217 -17.454 1.00 89.44 182 VAL A O 1
ATOM 1492 N N . ASP A 1 183 ? 1.808 -4.433 -18.916 1.00 88.56 183 ASP A N 1
ATOM 1493 C CA . ASP A 1 183 ? 2.164 -5.782 -19.370 1.00 88.56 183 ASP A CA 1
ATOM 1494 C C . ASP A 1 183 ? 3.553 -5.840 -20.007 1.00 88.56 183 ASP A C 1
ATOM 1496 O O . ASP A 1 183 ? 4.345 -6.740 -19.712 1.00 88.56 183 ASP A O 1
ATOM 1500 N N . PHE A 1 184 ? 3.884 -4.847 -20.838 1.00 91.56 184 PHE A N 1
ATOM 1501 C CA . PHE A 1 184 ? 5.211 -4.722 -21.434 1.00 91.56 184 PHE A CA 1
ATOM 1502 C C . PHE A 1 184 ? 6.299 -4.587 -20.361 1.00 91.56 184 PHE A C 1
ATOM 1504 O O . PHE A 1 184 ? 7.302 -5.298 -20.403 1.00 91.56 184 PHE A O 1
ATOM 1511 N N . LEU A 1 185 ? 6.092 -3.714 -19.370 1.00 92.56 185 LEU A N 1
ATOM 1512 C CA . LEU A 1 185 ? 7.060 -3.477 -18.297 1.00 92.56 185 LEU A CA 1
ATOM 1513 C C . LEU A 1 185 ? 7.214 -4.695 -17.382 1.00 92.56 185 LEU A C 1
ATOM 1515 O O . LEU A 1 185 ? 8.336 -5.034 -17.011 1.00 92.56 185 LEU A O 1
ATOM 1519 N N . ILE A 1 186 ? 6.113 -5.373 -17.045 1.00 90.00 186 ILE A N 1
ATOM 1520 C CA . ILE A 1 186 ? 6.149 -6.624 -16.276 1.00 90.00 186 ILE A CA 1
ATOM 1521 C C . ILE A 1 186 ? 6.965 -7.668 -17.036 1.00 90.00 186 ILE A C 1
ATOM 1523 O O . ILE A 1 186 ? 7.876 -8.271 -16.469 1.00 90.00 186 ILE A O 1
ATOM 1527 N N . SER A 1 187 ? 6.680 -7.847 -18.324 1.00 89.56 187 SER A N 1
ATOM 1528 C CA . SER A 1 187 ? 7.357 -8.849 -19.145 1.00 89.56 187 SER A CA 1
ATOM 1529 C C . SER A 1 187 ? 8.852 -8.537 -19.293 1.00 89.56 187 SER A C 1
ATOM 1531 O O . SER A 1 187 ? 9.681 -9.437 -19.150 1.00 89.56 187 SER A O 1
ATOM 1533 N N . PHE A 1 188 ? 9.209 -7.260 -19.469 1.00 92.56 188 PHE A N 1
ATOM 1534 C CA . PHE A 1 188 ? 10.600 -6.810 -19.466 1.00 92.56 188 PHE A CA 1
ATOM 1535 C C . PHE A 1 188 ? 11.302 -7.137 -18.145 1.00 92.56 188 PHE A C 1
ATOM 1537 O O . PHE A 1 188 ? 12.377 -7.732 -18.154 1.00 92.56 188 PHE A O 1
ATOM 1544 N N . ILE A 1 189 ? 10.699 -6.780 -17.005 1.00 92.12 189 ILE A N 1
ATOM 1545 C CA . ILE A 1 189 ? 11.293 -7.019 -15.682 1.00 92.12 189 ILE A CA 1
ATOM 1546 C C . ILE A 1 189 ? 11.524 -8.514 -15.461 1.00 92.12 189 ILE A C 1
ATOM 1548 O O . ILE A 1 189 ? 12.585 -8.904 -14.984 1.00 92.12 189 ILE A O 1
ATOM 1552 N N . LEU A 1 190 ? 10.566 -9.363 -15.832 1.00 89.56 190 LEU A N 1
ATOM 1553 C CA . LEU A 1 190 ? 10.713 -10.813 -15.719 1.00 89.56 190 LEU A CA 1
ATOM 1554 C C . LEU A 1 190 ? 11.876 -11.345 -16.578 1.00 89.56 190 LEU A C 1
ATOM 1556 O O . LEU A 1 190 ? 12.590 -12.247 -16.145 1.00 89.56 190 LEU A O 1
ATOM 1560 N N . ASP A 1 191 ? 12.092 -10.798 -17.779 1.00 89.19 191 ASP A N 1
ATOM 1561 C CA . ASP A 1 191 ? 13.225 -11.164 -18.646 1.00 89.19 191 ASP A CA 1
ATOM 1562 C C . ASP A 1 191 ? 14.557 -10.659 -18.065 1.00 89.19 191 ASP A C 1
ATOM 1564 O O . ASP A 1 191 ? 15.513 -11.419 -17.936 1.00 89.19 191 ASP A O 1
ATOM 1568 N N . ALA A 1 192 ? 14.594 -9.415 -17.583 1.00 89.75 192 ALA A N 1
ATOM 1569 C CA . ALA A 1 192 ? 15.756 -8.827 -16.916 1.00 89.75 192 ALA A CA 1
ATOM 1570 C C . ALA A 1 192 ? 16.114 -9.518 -15.585 1.00 89.75 192 ALA A C 1
ATOM 1572 O O . ALA A 1 192 ? 17.281 -9.539 -15.191 1.00 89.75 192 ALA A O 1
ATOM 1573 N N . LEU A 1 193 ? 15.138 -10.118 -14.902 1.00 89.25 193 LEU A N 1
ATOM 1574 C CA . LEU A 1 193 ? 15.354 -10.966 -13.727 1.00 89.25 193 LEU A CA 1
ATOM 1575 C C . LEU A 1 193 ? 15.802 -12.387 -14.094 1.00 89.25 193 LEU A C 1
ATOM 1577 O O . LEU A 1 193 ? 16.209 -13.126 -13.207 1.00 89.25 193 LEU A O 1
ATOM 1581 N N . GLY A 1 194 ? 15.734 -12.782 -15.370 1.00 85.31 194 GLY A N 1
ATOM 1582 C CA . GLY A 1 194 ? 16.069 -14.131 -15.834 1.00 85.31 194 GLY A CA 1
ATOM 1583 C C . GLY A 1 194 ? 14.961 -15.168 -15.621 1.00 85.31 194 GLY A C 1
ATOM 1584 O O . GLY A 1 194 ? 15.195 -16.358 -15.825 1.00 85.31 194 GLY A O 1
ATOM 1585 N N . LEU A 1 195 ? 13.749 -14.740 -15.251 1.00 81.75 195 LEU A N 1
ATOM 1586 C CA . LEU A 1 195 ? 12.605 -15.623 -14.986 1.00 81.75 195 LEU A CA 1
ATOM 1587 C C . LEU A 1 195 ? 11.962 -16.179 -16.266 1.00 81.75 195 LEU A C 1
ATOM 1589 O O . LEU A 1 195 ? 11.233 -17.164 -16.209 1.00 81.75 195 LEU A O 1
ATOM 1593 N N . HIS A 1 196 ? 12.261 -15.598 -17.430 1.00 69.19 196 HIS A N 1
ATOM 1594 C CA . HIS A 1 196 ? 11.797 -16.093 -18.729 1.00 69.19 196 HIS A CA 1
ATOM 1595 C C . HIS A 1 196 ? 12.590 -17.299 -19.278 1.00 69.19 196 HIS A C 1
ATOM 1597 O O . HIS A 1 196 ? 12.185 -17.856 -20.298 1.00 69.19 196 HIS A O 1
ATOM 1603 N N . ARG A 1 197 ? 13.684 -17.735 -18.628 1.00 59.19 197 ARG A N 1
ATOM 1604 C CA . ARG A 1 197 ? 14.453 -18.930 -19.034 1.00 59.19 197 ARG A CA 1
ATOM 1605 C C . ARG A 1 197 ? 13.810 -20.201 -18.475 1.00 59.19 197 ARG A C 1
ATOM 1607 O O . ARG A 1 197 ? 13.912 -20.431 -17.276 1.00 59.19 197 ARG A O 1
ATOM 1614 N N . ASP A 1 198 ? 13.164 -20.993 -19.336 1.00 52.72 198 ASP A N 1
ATOM 1615 C CA . ASP A 1 198 ? 12.759 -22.420 -19.247 1.00 52.72 198 ASP A CA 1
ATOM 1616 C C . ASP A 1 198 ? 12.097 -22.984 -17.968 1.00 52.72 198 ASP A C 1
ATOM 1618 O O . ASP A 1 198 ? 11.625 -24.120 -17.967 1.00 52.72 198 ASP A O 1
ATOM 1622 N N . GLN A 1 199 ? 11.989 -22.231 -16.876 1.00 49.62 199 GLN A N 1
ATOM 1623 C CA . GLN A 1 199 ? 11.406 -22.700 -15.616 1.00 49.62 199 GLN A CA 1
ATOM 1624 C C . GLN A 1 199 ? 9.899 -22.432 -15.540 1.00 49.62 199 GLN A C 1
ATOM 1626 O O . GLN A 1 199 ? 9.189 -23.172 -14.867 1.00 49.62 199 GLN A O 1
ATOM 1631 N N . LEU A 1 200 ? 9.395 -21.440 -16.286 1.00 49.00 200 LEU A N 1
ATOM 1632 C CA . LEU A 1 200 ? 7.960 -21.143 -16.413 1.00 49.00 200 LEU A CA 1
ATOM 1633 C C . LEU A 1 200 ? 7.253 -21.951 -17.517 1.00 49.00 200 LEU A C 1
ATOM 1635 O O . LEU A 1 200 ? 6.028 -21.985 -17.547 1.00 49.00 200 LEU A O 1
ATOM 1639 N N . LEU A 1 201 ? 8.004 -22.603 -18.414 1.00 45.00 201 LEU A N 1
ATOM 1640 C CA . LEU A 1 201 ? 7.461 -23.451 -19.489 1.00 45.00 201 LEU A CA 1
ATOM 1641 C C . LEU A 1 201 ? 7.227 -24.905 -19.055 1.00 45.00 201 LEU A C 1
ATOM 1643 O O . LEU A 1 201 ? 6.684 -25.696 -19.825 1.00 45.00 201 LEU A O 1
ATOM 1647 N N . ARG A 1 202 ? 7.613 -25.268 -17.826 1.00 44.91 202 ARG A N 1
ATOM 1648 C CA . ARG A 1 202 ? 7.359 -26.607 -17.290 1.00 44.91 202 ARG A CA 1
ATOM 1649 C C . ARG A 1 202 ? 5.865 -26.806 -17.093 1.00 44.91 202 ARG A C 1
ATOM 1651 O O . ARG A 1 202 ? 5.185 -26.005 -16.451 1.00 44.91 202 ARG A O 1
ATOM 1658 N N . THR A 1 203 ? 5.339 -27.888 -17.645 1.00 48.62 203 THR A N 1
ATOM 1659 C CA . THR A 1 203 ? 3.912 -28.205 -17.542 1.00 48.62 203 THR A CA 1
ATOM 1660 C C . THR A 1 203 ? 3.528 -28.505 -16.080 1.00 48.62 203 THR A C 1
ATOM 1662 O O . THR A 1 203 ? 4.391 -28.842 -15.258 1.00 48.62 203 THR A O 1
ATOM 1665 N N . PRO A 1 204 ? 2.243 -28.388 -15.694 1.00 53.50 204 PRO A N 1
ATOM 1666 C CA . PRO A 1 204 ? 1.789 -28.679 -14.328 1.00 53.50 204 PRO A CA 1
ATOM 1667 C C . PRO A 1 204 ? 2.173 -30.081 -13.827 1.00 53.50 204 PRO A C 1
ATOM 1669 O O . PRO A 1 204 ? 2.309 -30.292 -12.623 1.00 53.50 204 PRO A O 1
ATOM 1672 N N . ASP A 1 205 ? 2.371 -31.037 -14.736 1.00 49.72 205 ASP A N 1
ATOM 1673 C CA . ASP A 1 205 ? 2.721 -32.415 -14.392 1.00 49.72 205 ASP A CA 1
ATOM 1674 C C . ASP A 1 205 ? 4.212 -32.610 -14.082 1.00 49.72 205 ASP A C 1
ATOM 1676 O O . ASP A 1 205 ? 4.564 -33.485 -13.288 1.00 49.72 205 ASP A O 1
ATOM 1680 N N . GLU A 1 206 ? 5.091 -31.744 -14.587 1.00 50.75 206 GLU A N 1
ATOM 1681 C CA . GLU A 1 206 ? 6.507 -31.728 -14.193 1.00 50.75 206 GLU A CA 1
ATOM 1682 C C . GLU A 1 206 ? 6.711 -31.101 -12.805 1.00 50.75 206 GLU A C 1
ATOM 1684 O O . GLU A 1 206 ? 7.593 -31.523 -12.055 1.00 50.75 206 GLU A O 1
ATOM 1689 N N . HIS A 1 207 ? 5.841 -30.168 -12.409 1.00 48.62 207 HIS A N 1
ATOM 1690 C CA . HIS A 1 207 ? 5.849 -29.551 -11.077 1.00 48.62 207 HIS A CA 1
ATOM 1691 C C . HIS A 1 207 ? 5.459 -30.526 -9.952 1.00 48.62 207 HIS A C 1
ATOM 1693 O O . HIS A 1 207 ? 5.883 -30.349 -8.811 1.00 48.62 207 HIS A O 1
ATOM 1699 N N . LYS A 1 208 ? 4.698 -31.586 -10.258 1.00 52.12 208 LYS A N 1
ATOM 1700 C CA . LYS A 1 208 ? 4.340 -32.638 -9.287 1.00 52.12 208 LYS A CA 1
ATOM 1701 C C . LYS A 1 208 ? 5.494 -33.595 -8.984 1.00 52.12 208 LYS A C 1
ATOM 1703 O O . LYS A 1 208 ? 5.511 -34.196 -7.915 1.00 52.12 208 LYS A O 1
ATOM 1708 N N . ARG A 1 209 ? 6.451 -33.752 -9.906 1.00 49.66 209 ARG A N 1
ATOM 1709 C CA . ARG A 1 209 ? 7.559 -34.715 -9.762 1.00 49.66 209 ARG A CA 1
ATOM 1710 C C . ARG A 1 209 ? 8.698 -34.213 -8.879 1.00 49.66 209 ARG A C 1
ATOM 1712 O O . ARG A 1 209 ? 9.525 -35.019 -8.472 1.00 49.66 209 ARG A O 1
ATOM 1719 N N . ASN A 1 210 ? 8.757 -32.915 -8.575 1.00 47.97 210 ASN A N 1
ATOM 1720 C CA . ASN A 1 210 ? 9.785 -32.374 -7.689 1.00 47.97 210 ASN A CA 1
ATOM 1721 C C . ASN A 1 210 ? 9.253 -31.175 -6.872 1.00 47.97 210 ASN A C 1
ATOM 1723 O O . ASN A 1 210 ? 9.484 -30.020 -7.240 1.00 47.97 210 ASN A O 1
ATOM 1727 N N . PRO A 1 211 ? 8.513 -31.428 -5.775 1.00 44.94 211 PRO A N 1
ATOM 1728 C CA . PRO A 1 211 ? 7.783 -30.392 -5.038 1.00 44.94 211 PRO A CA 1
ATOM 1729 C C . PRO A 1 211 ? 8.681 -29.356 -4.337 1.00 44.94 211 PRO A C 1
ATOM 1731 O O . PRO A 1 211 ? 8.200 -28.290 -3.971 1.00 44.94 211 PRO A O 1
ATOM 1734 N N . ASN A 1 212 ? 9.987 -29.609 -4.196 1.00 40.34 212 ASN A N 1
ATOM 1735 C CA . ASN A 1 212 ? 10.886 -28.763 -3.400 1.00 40.34 212 ASN A CA 1
ATOM 1736 C C . ASN A 1 212 ? 11.568 -27.617 -4.172 1.00 40.34 212 ASN A C 1
ATOM 1738 O O . ASN A 1 212 ? 12.406 -26.925 -3.600 1.00 40.34 212 ASN A O 1
ATOM 1742 N N . LYS A 1 213 ? 11.241 -27.390 -5.454 1.00 48.78 213 LYS A N 1
ATOM 1743 C CA . LYS A 1 213 ? 11.839 -26.288 -6.245 1.00 48.78 213 LYS A CA 1
ATOM 1744 C C . LYS A 1 213 ? 10.843 -25.321 -6.884 1.00 48.78 213 LYS A C 1
ATOM 1746 O O . LYS A 1 213 ? 11.262 -24.331 -7.475 1.00 48.78 213 LYS A O 1
ATOM 1751 N N . ALA A 1 214 ? 9.545 -25.578 -6.761 1.00 41.44 214 ALA A N 1
ATOM 1752 C CA . ALA A 1 214 ? 8.511 -24.711 -7.303 1.00 41.44 214 ALA A CA 1
ATOM 1753 C C . ALA A 1 214 ? 8.056 -23.714 -6.235 1.00 41.44 214 ALA A C 1
ATOM 1755 O O . ALA A 1 214 ? 7.639 -24.083 -5.143 1.00 41.44 214 ALA A O 1
ATOM 1756 N N . MET A 1 215 ? 8.179 -22.438 -6.568 1.00 39.12 215 MET A N 1
ATOM 1757 C CA . MET A 1 215 ? 7.897 -21.295 -5.713 1.00 39.12 215 MET A CA 1
ATOM 1758 C C . MET A 1 215 ? 6.544 -21.411 -4.990 1.00 39.12 215 MET A C 1
ATOM 1760 O O . MET A 1 215 ? 5.507 -21.677 -5.599 1.00 39.12 215 MET A O 1
ATOM 1764 N N . LEU A 1 216 ? 6.569 -21.145 -3.681 1.00 39.62 216 LEU A N 1
ATOM 1765 C CA . LEU A 1 216 ? 5.407 -20.927 -2.821 1.00 39.62 216 LEU A CA 1
ATOM 1766 C C . LEU A 1 216 ? 4.571 -19.749 -3.347 1.00 39.62 216 LEU A C 1
ATOM 1768 O O . LEU A 1 216 ? 4.756 -18.603 -2.940 1.00 39.62 216 LEU A O 1
ATOM 1772 N N . LEU A 1 217 ? 3.618 -20.026 -4.234 1.00 33.12 217 LEU A N 1
ATOM 1773 C CA . LEU A 1 217 ? 2.509 -19.113 -4.490 1.00 33.12 217 LEU A CA 1
ATOM 1774 C C . LEU A 1 217 ? 1.421 -19.340 -3.430 1.00 33.12 217 LEU A C 1
ATOM 1776 O O . LEU A 1 217 ? 1.052 -20.488 -3.169 1.00 33.12 217 LEU A O 1
ATOM 1780 N N . PRO A 1 218 ? 0.858 -18.277 -2.825 1.00 33.00 218 PRO A N 1
ATOM 1781 C CA . PRO A 1 218 ? -0.266 -18.425 -1.917 1.00 33.00 218 PRO A CA 1
ATOM 1782 C C . PRO A 1 218 ? -1.470 -18.952 -2.703 1.00 33.00 218 PRO A C 1
ATOM 1784 O O . PRO A 1 218 ? -2.027 -18.287 -3.577 1.00 33.00 218 PRO A O 1
ATOM 1787 N N . SER A 1 219 ? -1.867 -20.177 -2.378 1.00 33.66 219 SER A N 1
ATOM 1788 C CA . SER A 1 219 ? -3.054 -20.849 -2.894 1.00 33.66 219 SER A CA 1
ATOM 1789 C C . SER A 1 219 ? -4.286 -19.940 -2.806 1.00 33.66 219 SER A C 1
ATOM 1791 O O . SER A 1 219 ? -4.682 -19.503 -1.721 1.00 33.66 219 SER A O 1
ATOM 1793 N N . LYS A 1 220 ? -4.911 -19.673 -3.961 1.00 36.50 220 LYS A N 1
ATOM 1794 C CA . LYS A 1 220 ? -6.208 -18.994 -4.070 1.00 36.50 220 LYS A CA 1
ATOM 1795 C C . LYS A 1 220 ? -7.241 -19.775 -3.248 1.00 36.50 220 LYS A C 1
ATOM 1797 O O . LYS A 1 220 ? -7.682 -20.843 -3.666 1.00 36.50 220 LYS A O 1
ATOM 1802 N N . LYS A 1 221 ? -7.669 -19.241 -2.098 1.00 33.91 221 LYS A N 1
ATOM 1803 C CA . LYS A 1 221 ? -8.879 -19.730 -1.419 1.00 33.91 221 LYS A CA 1
ATOM 1804 C C . LYS A 1 221 ? -10.074 -19.465 -2.336 1.00 33.91 221 LYS A C 1
ATOM 1806 O O . LYS A 1 221 ? -10.519 -18.326 -2.467 1.00 33.91 221 LYS A O 1
ATOM 1811 N N . LYS A 1 222 ? -10.586 -20.523 -2.973 1.00 30.64 222 LYS A N 1
ATOM 1812 C CA . LYS A 1 222 ? -11.928 -20.538 -3.563 1.00 30.64 222 LYS A CA 1
ATOM 1813 C C . LYS A 1 222 ? -12.921 -20.121 -2.474 1.00 30.64 222 LYS A C 1
ATOM 1815 O O . LYS A 1 222 ? -13.026 -20.777 -1.441 1.00 30.64 222 LYS A O 1
ATOM 1820 N N . ARG A 1 223 ? -13.646 -19.028 -2.714 1.00 28.64 223 ARG A N 1
ATOM 1821 C CA . ARG A 1 223 ? -14.918 -18.745 -2.043 1.00 28.64 223 ARG A CA 1
ATOM 1822 C C . ARG A 1 223 ? -15.888 -19.819 -2.525 1.00 28.64 223 ARG A C 1
ATOM 1824 O O . ARG A 1 223 ? -16.370 -19.741 -3.648 1.00 28.64 223 ARG A O 1
ATOM 1831 N N . VAL A 1 224 ? -16.105 -20.844 -1.713 1.00 28.31 224 VAL A N 1
ATOM 1832 C CA . VAL A 1 224 ? -17.228 -21.759 -1.902 1.00 28.31 224 VAL A CA 1
ATOM 1833 C C . VAL A 1 224 ? -18.360 -21.207 -1.049 1.00 28.31 224 VAL A C 1
ATOM 1835 O O . VAL A 1 224 ? -18.227 -21.099 0.169 1.00 28.31 224 VAL A O 1
ATOM 1838 N N . MET A 1 225 ? -19.430 -20.771 -1.714 1.00 30.00 225 MET A N 1
ATOM 1839 C CA . MET A 1 225 ? -20.733 -20.624 -1.075 1.00 30.00 225 MET A CA 1
ATOM 1840 C C . MET A 1 225 ? -21.201 -22.027 -0.697 1.00 30.00 225 MET A C 1
ATOM 1842 O O . MET A 1 225 ? -21.219 -22.900 -1.560 1.00 30.00 225 MET A O 1
ATOM 1846 N N . VAL A 1 226 ? -21.533 -22.250 0.571 1.00 29.50 226 VAL A N 1
ATOM 1847 C CA . VAL A 1 226 ? -22.152 -23.501 1.019 1.00 29.50 226 VAL A CA 1
ATOM 1848 C C . VAL A 1 226 ? -23.508 -23.150 1.615 1.00 29.50 226 VAL A C 1
ATOM 1850 O O . VAL A 1 226 ? -23.602 -22.690 2.751 1.00 29.50 226 VAL A O 1
ATOM 1853 N N . GLU A 1 227 ? -24.544 -23.333 0.801 1.00 26.62 227 GLU A N 1
ATOM 1854 C CA . GLU A 1 227 ? -25.856 -23.761 1.275 1.00 26.62 227 GLU A CA 1
ATOM 1855 C C . GLU A 1 227 ? -25.772 -25.245 1.672 1.00 26.62 227 GLU A C 1
ATOM 1857 O O . GLU A 1 227 ? -25.102 -26.022 0.996 1.00 26.62 227 GLU A O 1
ATOM 1862 N N . GLY A 1 228 ? -26.486 -25.628 2.736 1.00 28.03 228 GLY A N 1
ATOM 1863 C CA . GLY A 1 228 ? -26.949 -27.004 2.961 1.00 28.03 228 GLY A CA 1
ATOM 1864 C C . GLY A 1 228 ? -25.974 -27.998 3.611 1.00 28.03 228 GLY A C 1
ATOM 1865 O O . GLY A 1 228 ? -25.055 -28.492 2.975 1.00 28.03 228 GLY A O 1
ATOM 1866 N N . SER A 1 229 ? -26.237 -28.292 4.892 1.00 27.69 229 SER A N 1
ATOM 1867 C CA . SER A 1 229 ? -26.268 -29.595 5.608 1.00 27.69 229 SER A CA 1
ATOM 1868 C C . SER A 1 229 ? -25.749 -30.853 4.856 1.00 27.69 229 SER A C 1
ATOM 1870 O O . SER A 1 229 ? -26.069 -31.024 3.692 1.00 27.69 229 SER A O 1
ATOM 1872 N N . THR A 1 230 ? -25.011 -31.837 5.401 1.00 28.06 230 THR A N 1
ATOM 1873 C CA . THR A 1 230 ? -25.033 -32.536 6.710 1.00 28.06 230 THR A CA 1
ATOM 1874 C C . THR A 1 230 ? -23.766 -33.420 6.912 1.00 28.06 230 THR A C 1
ATOM 1876 O O . THR A 1 230 ? -23.418 -34.177 6.018 1.00 28.06 230 THR A O 1
ATOM 1879 N N . VAL A 1 231 ? -23.174 -33.374 8.123 1.00 29.92 231 VAL A N 1
ATOM 1880 C CA . VAL A 1 231 ? -22.795 -34.489 9.052 1.00 29.92 231 VAL A CA 1
ATOM 1881 C C . VAL A 1 231 ? -21.676 -35.528 8.723 1.00 29.92 231 VAL A C 1
ATOM 1883 O O . VAL A 1 231 ? -21.877 -36.426 7.922 1.00 29.92 231 VAL A O 1
ATOM 1886 N N . THR A 1 232 ? -20.572 -35.405 9.507 1.00 30.55 232 THR A N 1
ATOM 1887 C CA . THR A 1 232 ? -19.692 -36.350 10.295 1.00 30.55 232 THR A CA 1
ATOM 1888 C C . THR A 1 232 ? -19.321 -37.757 9.770 1.00 30.55 232 THR A C 1
ATOM 1890 O O . THR A 1 232 ? -20.157 -38.389 9.149 1.00 30.55 232 THR A O 1
ATOM 1893 N N . LYS A 1 233 ? -18.171 -38.403 10.057 1.00 31.23 233 LYS A N 1
ATOM 1894 C CA . LYS A 1 233 ? -17.223 -38.524 11.210 1.00 31.23 233 LYS A CA 1
ATOM 1895 C C . LYS A 1 233 ? -15.814 -38.872 10.623 1.00 31.23 233 LYS A C 1
ATOM 1897 O O . LYS A 1 233 ? -15.747 -39.109 9.427 1.00 31.23 233 LYS A O 1
ATOM 1902 N N . GLU A 1 234 ? -14.658 -38.849 11.292 1.00 28.88 234 GLU A N 1
ATOM 1903 C CA . GLU A 1 234 ? -14.228 -39.588 12.494 1.00 28.88 234 GLU A CA 1
ATOM 1904 C C . GLU A 1 234 ? -12.970 -38.952 13.124 1.00 28.88 234 GLU A C 1
ATOM 1906 O O . GLU A 1 234 ? -12.125 -38.388 12.429 1.00 28.88 234 GLU A O 1
ATOM 1911 N N . ASP A 1 235 ? -12.905 -39.054 14.455 1.00 29.66 235 ASP A N 1
ATOM 1912 C CA . ASP A 1 235 ? -11.804 -38.711 15.362 1.00 29.66 235 ASP A CA 1
ATOM 1913 C C . ASP A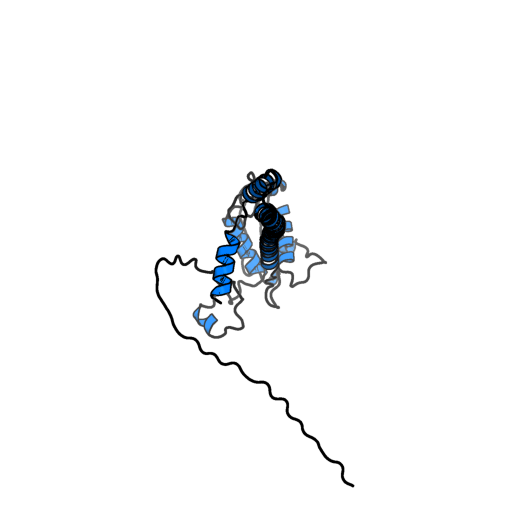 1 235 ? -11.021 -39.987 15.750 1.00 29.66 235 ASP A C 1
ATOM 1915 O O . ASP A 1 235 ? -11.643 -41.013 16.007 1.00 29.66 235 ASP A O 1
ATOM 1919 N N . GLU A 1 236 ? -9.704 -39.867 15.944 1.00 30.84 236 GLU A N 1
ATOM 1920 C CA . GLU A 1 236 ? -8.832 -40.647 16.859 1.00 30.84 236 GLU A CA 1
ATOM 1921 C C . GLU A 1 236 ? -7.688 -39.667 17.228 1.00 30.84 236 GLU A C 1
ATOM 1923 O O . GLU A 1 236 ? -7.015 -39.166 16.332 1.00 30.84 236 GLU A O 1
ATOM 1928 N N . VAL A 1 237 ? -7.510 -39.087 18.431 1.00 32.09 237 VAL A N 1
ATOM 1929 C CA . VAL A 1 237 ? -7.288 -39.597 19.809 1.00 32.09 237 VAL A CA 1
ATOM 1930 C C . VAL A 1 237 ? -6.182 -40.660 19.828 1.00 32.09 237 VAL A C 1
ATOM 1932 O O . VAL A 1 237 ? -6.325 -41.686 19.189 1.00 32.09 237 VAL A O 1
ATOM 1935 N N . ILE A 1 238 ? -5.017 -40.413 20.447 1.00 30.19 238 ILE A N 1
ATOM 1936 C CA . ILE A 1 238 ? -4.709 -40.761 21.853 1.00 30.19 238 ILE A CA 1
ATOM 1937 C C . ILE A 1 238 ? -3.579 -39.866 22.427 1.00 30.19 238 ILE A C 1
ATOM 1939 O O . ILE A 1 238 ? -2.558 -39.626 21.791 1.00 30.19 238 ILE A O 1
ATOM 1943 N N . GLN A 1 239 ? -3.784 -39.403 23.669 1.00 31.44 239 GLN A N 1
ATOM 1944 C CA . GLN A 1 239 ? -2.787 -38.890 24.629 1.00 31.44 239 GLN A CA 1
ATOM 1945 C C . GLN A 1 239 ? -2.365 -40.001 25.613 1.00 31.44 239 GLN A C 1
ATOM 1947 O O . GLN A 1 239 ? -3.180 -40.893 25.846 1.00 31.44 239 GLN A O 1
ATOM 1952 N N . LYS A 1 240 ? -1.221 -39.786 26.303 1.00 30.44 240 LYS A N 1
ATOM 1953 C CA . LYS A 1 240 ? -0.708 -40.344 27.597 1.00 30.44 240 LYS A CA 1
ATOM 1954 C C . LYS A 1 240 ? 0.640 -41.078 27.409 1.00 30.44 240 LYS A C 1
ATOM 1956 O O . LYS A 1 240 ? 0.819 -41.701 26.377 1.00 30.44 240 LYS A O 1
ATOM 1961 N N . THR A 1 241 ? 1.648 -41.016 28.287 1.00 30.22 241 THR A N 1
ATOM 1962 C CA . THR A 1 241 ? 1.699 -40.699 29.729 1.00 30.22 241 THR A CA 1
ATOM 1963 C C . THR A 1 241 ? 3.142 -40.415 30.172 1.00 30.22 241 THR A C 1
ATOM 1965 O O . THR A 1 241 ? 4.097 -40.845 29.537 1.00 30.22 241 THR A O 1
ATOM 1968 N N . GLU A 1 242 ? 3.236 -39.707 31.289 1.00 31.16 242 GLU A N 1
ATOM 1969 C CA . GLU A 1 242 ? 4.374 -39.458 32.175 1.00 31.16 242 GLU A CA 1
ATOM 1970 C C . GLU A 1 242 ? 4.641 -40.693 33.067 1.00 31.16 242 GLU A C 1
ATOM 1972 O O . GLU A 1 242 ? 3.680 -41.274 33.571 1.00 31.16 242 GLU A O 1
ATOM 1977 N N . THR A 1 243 ? 5.908 -41.068 33.280 1.00 30.67 243 THR A N 1
ATOM 1978 C CA . THR A 1 243 ? 6.376 -41.901 34.411 1.00 30.67 243 THR A CA 1
ATOM 1979 C C . THR A 1 243 ? 7.801 -41.491 34.779 1.00 30.67 243 THR A C 1
ATOM 1981 O O . THR A 1 243 ? 8.718 -41.602 33.968 1.00 30.67 243 THR A O 1
ATOM 1984 N N . VAL A 1 244 ? 7.937 -40.987 36.004 1.00 34.25 244 VAL A N 1
ATOM 1985 C CA . VAL A 1 244 ? 9.165 -40.878 36.798 1.00 34.25 244 VAL A CA 1
ATOM 1986 C C . VAL A 1 244 ? 9.300 -42.197 37.550 1.00 34.25 244 VAL A C 1
ATOM 1988 O O . VAL A 1 244 ? 8.320 -42.598 38.169 1.00 34.25 244 VAL A O 1
ATOM 1991 N N . GLU A 1 245 ? 10.465 -42.837 37.520 1.00 35.50 245 GLU A N 1
ATOM 1992 C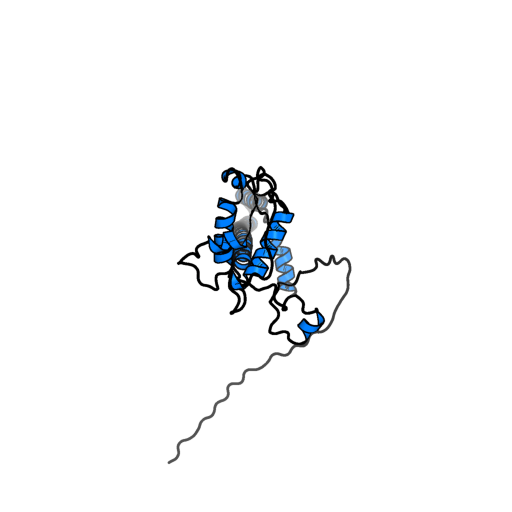 CA . GLU A 1 245 ? 10.870 -43.826 38.525 1.00 35.50 245 GLU A CA 1
ATOM 1993 C C . GLU A 1 245 ? 12.403 -43.863 38.630 1.00 35.50 245 GLU A C 1
ATOM 1995 O O . GLU A 1 245 ? 13.118 -43.700 37.639 1.00 35.50 245 GLU A O 1
ATOM 2000 N N . ASP A 1 246 ? 12.847 -43.970 39.880 1.00 32.91 246 ASP A N 1
ATOM 2001 C CA . ASP A 1 246 ? 14.206 -43.896 40.403 1.00 32.91 246 ASP A CA 1
ATOM 2002 C C . ASP A 1 246 ? 15.088 -45.084 39.985 1.00 32.91 246 ASP A C 1
ATOM 2004 O O . ASP A 1 246 ? 14.643 -46.228 40.028 1.00 32.91 246 ASP A O 1
ATOM 2008 N N . GLU A 1 247 ? 16.379 -44.840 39.735 1.00 36.56 247 GLU A N 1
ATOM 2009 C CA . GLU A 1 247 ? 17.415 -45.863 39.917 1.00 36.56 247 GLU A CA 1
ATOM 2010 C C . GLU A 1 247 ? 18.511 -45.347 40.857 1.00 36.56 247 GLU A C 1
ATOM 2012 O O . GLU A 1 247 ? 19.247 -44.398 40.582 1.00 36.56 247 GLU A O 1
ATOM 2017 N N . VAL A 1 248 ? 18.546 -46.002 42.014 1.00 34.97 248 VAL A N 1
ATOM 2018 C CA . VAL A 1 248 ? 19.604 -46.023 43.018 1.00 34.97 248 VAL A CA 1
ATOM 2019 C C . VAL A 1 248 ? 20.682 -46.982 42.515 1.00 34.97 248 VAL A C 1
ATOM 2021 O O . VAL A 1 248 ? 20.376 -48.149 42.282 1.00 34.97 248 VAL A O 1
ATOM 2024 N N . GLU A 1 249 ? 21.935 -46.536 42.415 1.00 39.12 249 GLU A N 1
ATOM 2025 C CA . GLU A 1 249 ? 23.082 -47.444 42.303 1.00 39.12 249 GLU A CA 1
ATOM 2026 C C . GLU A 1 249 ? 23.985 -47.298 43.536 1.00 39.12 249 GLU A C 1
ATOM 2028 O O . GLU A 1 249 ? 24.272 -46.201 44.022 1.00 39.12 249 GLU A O 1
ATOM 2033 N N . VAL A 1 250 ? 24.314 -48.464 44.085 1.00 39.38 250 VAL A N 1
ATOM 2034 C CA . VAL A 1 250 ? 24.852 -48.747 45.414 1.00 39.38 250 VAL A CA 1
ATOM 2035 C C . VAL A 1 250 ? 26.383 -48.737 45.396 1.00 39.38 250 VAL A C 1
ATOM 2037 O O . VAL A 1 250 ? 27.012 -49.139 44.423 1.00 39.38 250 VAL A O 1
ATOM 2040 N N . VAL A 1 251 ? 26.958 -48.288 46.511 1.00 38.34 251 VAL A N 1
ATOM 2041 C CA . VAL A 1 251 ? 28.381 -48.346 46.874 1.00 38.34 251 VAL A CA 1
ATOM 2042 C C . VAL A 1 251 ? 28.650 -49.629 47.664 1.00 38.34 251 VAL A C 1
ATOM 2044 O O . VAL A 1 251 ? 28.023 -49.788 48.704 1.00 38.34 251 VAL A O 1
ATOM 2047 N N . GLU A 1 252 ? 29.608 -50.452 47.228 1.00 39.44 252 GLU A N 1
ATOM 2048 C CA . GLU A 1 252 ? 30.418 -51.430 48.003 1.00 39.44 252 GLU A CA 1
ATOM 2049 C C . GLU A 1 252 ? 31.722 -51.621 47.181 1.00 39.44 252 GLU A C 1
ATOM 2051 O O . GLU A 1 252 ? 31.637 -51.700 45.955 1.00 39.44 252 GLU A O 1
ATOM 2056 N N . ASP A 1 253 ? 32.968 -51.617 47.660 1.00 41.59 253 ASP A N 1
ATOM 2057 C CA . ASP A 1 253 ? 33.636 -51.637 48.973 1.00 41.59 253 ASP A CA 1
ATOM 2058 C C . ASP A 1 253 ? 34.935 -50.794 48.887 1.00 41.59 253 ASP A C 1
ATOM 2060 O O . ASP A 1 253 ? 35.534 -50.737 47.782 1.00 41.59 253 ASP A O 1
#

Sequence (253 aa):
MRFKEMLTSKITNIKINMEHVKNMQTSIETLPSSSDSVVRALTSVVNEQMHTIAGLSLTVNALLSKLKEQDKELKRTTFHVARNREISLPEGYTLERKNISRVWHRDSSPPFKEFNMVEVMEKWQRPKRAHDHDHFLLVLDFMRHFFLNACEPPTKIQQYACRQSGKKGKFDHLKDLPEGLVDFLISFILDALGLHRDQLLRTPDEHKRNPNKAMLLPSKKKRVMVEGSTVTKEDEVIQKTETVEDEVEVVED

Organism: Cylicocyclus nassatus (NCBI:txid53992)